Protein AF-A0A1Q7Z2S9-F1 (afdb_monomer)

Secondary structure (DSSP, 8-state):
--------------------HHHHHTEEEEEEEEETTEEEEEEEE---S-HHHHHHHHHHHHHHT-SPTT--HHHHHHHHHTTS---TTSEEEEEEEE-TT--EEEEEEEEBTBEEEEEEEETTEEEEEEEETTEEEEEEEESS-EEEPPP---GGGEEEEEEETTEEEEEESS-EEEEEEETTTTEEEEE-

Sequence (192 aa):
MILLPLLAAAAFDLAPVRVTGDQVRRCIVDETLPLGRGTVEKRSCGPSLDAETARKRCKEGVRHNTLPPGIWEENCLDEYTRGHFLFRGEIKELIIARRKDGSAVLVFKVPEGDHLTTFQHFADAVLIGIGGGKSFHYAVATTRGVLKAPYLGDPEEIRDVSVIGGRIRVTGRARAMYIDLVPGTDQLLIRK

Radius of gyration: 18.97 Å; Cα contacts (8 Å, |Δi|>4): 371; chains: 1; bounding box: 45×48×49 Å

Nearest PDB structures (foldseek):
  4av9-assembly1_A  TM=4.568E-01  e=5.101E-02  Kluyveromyces lactis
  8f5p-assembly1_F  TM=4.418E-01  e=5.986E-02  Leishmania tarentolae
  4v16-assembly1_A  TM=4.589E-01  e=9.671E-02  Kluyveromyces lactis
  4av8-assembly1_A  TM=4.730E-01  e=1.648E-01  Kluyveromyces lactis
  8bbg-assembly1_A  TM=4.367E-01  e=2.393E-01  Homo sapiens

Solvent-accessible surface area (backbone atoms only — not comparable to full-atom values): 11069 Å² total; per-residue (Å²): 136,85,82,73,79,78,77,68,74,75,72,88,69,90,56,71,48,92,73,54,71,68,64,56,69,58,30,48,80,77,45,76,39,60,15,60,72,20,36,32,34,39,22,46,36,53,66,81,71,55,74,68,61,42,48,51,50,35,55,51,19,61,79,67,70,67,52,59,92,97,53,48,76,91,49,33,58,59,45,30,74,73,47,77,49,73,58,79,67,41,57,36,33,40,42,41,28,27,34,71,89,64,52,75,57,38,33,44,76,40,30,34,82,45,44,82,75,40,81,44,70,53,92,46,20,30,42,39,27,38,38,41,92,64,44,41,44,40,35,36,42,35,68,88,37,72,44,68,55,70,84,73,54,54,52,89,40,53,77,48,77,49,77,56,97,58,25,39,38,43,31,33,83,88,55,59,36,37,35,36,58,46,85,90,71,86,46,76,48,78,46,116

Mean predicted aligned error: 9.65 Å

Structure (mmCIF, N/CA/C/O backbone):
data_AF-A0A1Q7Z2S9-F1
#
_entry.id   AF-A0A1Q7Z2S9-F1
#
loop_
_atom_site.group_PDB
_atom_site.id
_atom_site.type_symbol
_atom_site.label_atom_id
_atom_site.label_alt_id
_atom_site.label_comp_id
_atom_site.label_asym_id
_atom_site.label_entity_id
_atom_site.label_seq_id
_atom_site.pdbx_PDB_ins_code
_atom_site.Cartn_x
_atom_site.Cartn_y
_atom_site.Cartn_z
_atom_site.occupancy
_atom_site.B_iso_or_equiv
_atom_site.auth_seq_id
_atom_site.auth_comp_id
_atom_site.auth_asym_id
_atom_site.auth_atom_id
_atom_site.pdbx_PDB_model_num
ATOM 1 N N . MET A 1 1 ? 18.559 -36.880 -6.564 1.00 32.84 1 MET A N 1
ATOM 2 C CA . MET A 1 1 ? 17.366 -36.277 -5.930 1.00 32.84 1 MET A CA 1
ATOM 3 C C . MET A 1 1 ? 17.652 -34.807 -5.696 1.00 32.84 1 MET A C 1
ATOM 5 O O . MET A 1 1 ? 18.425 -34.486 -4.806 1.00 32.84 1 MET A O 1
ATOM 9 N N . ILE A 1 2 ? 17.124 -33.935 -6.552 1.00 35.56 2 ILE A N 1
ATOM 10 C CA . ILE A 1 2 ? 17.287 -32.485 -6.418 1.00 35.56 2 ILE A CA 1
ATOM 11 C C . ILE A 1 2 ? 16.130 -32.001 -5.544 1.00 35.56 2 ILE A C 1
ATOM 13 O O . ILE A 1 2 ? 14.979 -32.039 -5.972 1.00 35.56 2 ILE A O 1
ATOM 17 N N . LEU A 1 3 ? 16.433 -31.604 -4.307 1.00 31.53 3 LEU A N 1
ATOM 18 C CA . LEU A 1 3 ? 15.511 -30.823 -3.490 1.00 31.53 3 LEU A CA 1
ATOM 19 C C . LEU A 1 3 ? 15.397 -29.433 -4.128 1.00 31.53 3 LEU A C 1
ATOM 21 O O . LEU A 1 3 ? 16.274 -28.592 -3.950 1.00 31.53 3 LEU A O 1
ATOM 25 N N . LEU A 1 4 ? 14.327 -29.199 -4.889 1.00 29.27 4 LEU A N 1
ATOM 26 C CA . LEU A 1 4 ? 13.872 -27.838 -5.153 1.00 29.27 4 LEU A CA 1
ATOM 27 C C . LEU A 1 4 ? 13.395 -27.247 -3.820 1.00 29.27 4 LEU A C 1
ATOM 29 O O . LEU A 1 4 ? 12.504 -27.837 -3.200 1.00 29.27 4 LEU A O 1
ATOM 33 N N . PRO A 1 5 ? 13.920 -26.097 -3.366 1.00 36.03 5 PRO A N 1
ATOM 34 C CA . PRO A 1 5 ? 13.228 -25.353 -2.340 1.00 36.03 5 PRO A CA 1
ATOM 35 C C . PRO A 1 5 ? 11.953 -24.832 -3.002 1.00 36.03 5 PRO A C 1
ATOM 37 O O . PRO A 1 5 ? 11.991 -23.982 -3.891 1.00 36.03 5 PRO A O 1
ATOM 40 N N . LEU A 1 6 ? 10.813 -25.387 -2.595 1.00 32.69 6 LEU A N 1
ATOM 41 C CA . LEU A 1 6 ? 9.534 -24.708 -2.719 1.00 32.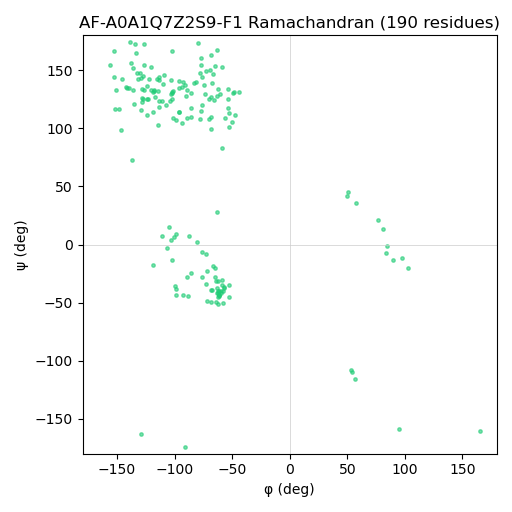69 6 LEU A CA 1
ATOM 42 C C . LEU A 1 6 ? 9.722 -23.343 -2.053 1.00 32.69 6 LEU A C 1
ATOM 44 O O . LEU A 1 6 ? 9.735 -23.234 -0.828 1.00 32.69 6 LEU A O 1
ATOM 48 N N . LEU A 1 7 ? 9.913 -22.309 -2.872 1.00 31.23 7 LEU A N 1
ATOM 49 C CA . LEU A 1 7 ? 9.617 -20.932 -2.514 1.00 31.23 7 LEU A CA 1
ATOM 50 C C . LEU A 1 7 ? 8.127 -20.907 -2.177 1.00 31.23 7 LEU A C 1
ATOM 52 O O . LEU A 1 7 ? 7.282 -20.620 -3.023 1.00 31.23 7 LEU A O 1
ATOM 56 N N . ALA A 1 8 ? 7.797 -21.286 -0.944 1.00 28.70 8 ALA A N 1
ATOM 57 C CA . ALA A 1 8 ? 6.542 -20.911 -0.342 1.00 28.70 8 ALA A CA 1
ATOM 58 C C . ALA A 1 8 ? 6.527 -19.387 -0.416 1.00 28.70 8 ALA A C 1
ATOM 60 O O . ALA A 1 8 ? 7.335 -18.723 0.236 1.00 28.70 8 ALA A O 1
ATOM 61 N N . ALA A 1 9 ? 5.676 -18.845 -1.289 1.00 30.50 9 ALA A N 1
ATOM 62 C CA . ALA A 1 9 ? 5.316 -17.443 -1.243 1.00 30.50 9 ALA A CA 1
ATOM 63 C C . ALA A 1 9 ? 4.970 -17.161 0.218 1.00 30.50 9 ALA A C 1
ATOM 65 O O . ALA A 1 9 ? 4.038 -17.768 0.749 1.00 30.50 9 ALA A O 1
ATOM 66 N N . ALA A 1 10 ? 5.802 -16.364 0.893 1.00 32.19 10 ALA A N 1
ATOM 67 C CA . ALA A 1 10 ? 5.560 -16.018 2.279 1.00 32.19 10 ALA A CA 1
ATOM 68 C C . ALA A 1 10 ? 4.137 -15.465 2.332 1.00 32.19 10 ALA A C 1
ATOM 70 O O . ALA A 1 10 ? 3.822 -14.498 1.635 1.00 32.19 10 ALA A O 1
ATOM 71 N N . ALA A 1 11 ? 3.265 -16.152 3.070 1.00 36.31 11 ALA A N 1
ATOM 72 C CA . ALA A 1 11 ? 1.918 -15.682 3.317 1.00 36.31 11 ALA A CA 1
ATOM 73 C C . ALA A 1 11 ? 2.015 -14.218 3.760 1.00 36.31 11 ALA A C 1
ATOM 75 O O . ALA A 1 11 ? 2.859 -13.896 4.598 1.00 36.31 11 ALA A O 1
ATOM 76 N N . PHE A 1 12 ? 1.212 -13.345 3.148 1.00 44.09 12 PHE A N 1
ATOM 77 C CA . PHE A 1 12 ? 1.201 -11.914 3.433 1.00 44.09 12 PHE A CA 1
ATOM 78 C C . PHE A 1 12 ? 1.103 -11.677 4.932 1.00 44.09 12 PHE A C 1
ATOM 80 O O . PHE A 1 12 ? 0.038 -11.835 5.533 1.00 44.09 12 PHE A O 1
ATOM 87 N N . ASP A 1 13 ? 2.215 -11.282 5.542 1.00 41.44 13 ASP A N 1
ATOM 88 C CA . ASP A 1 13 ? 2.210 -10.898 6.935 1.00 41.44 13 ASP A CA 1
ATOM 89 C C . ASP A 1 13 ? 2.023 -9.383 6.999 1.00 41.44 13 ASP A C 1
ATOM 91 O O . ASP A 1 13 ? 2.944 -8.606 6.758 1.00 41.44 13 ASP A O 1
ATOM 95 N N . LEU A 1 14 ? 0.812 -8.945 7.353 1.00 51.22 14 LEU A N 1
ATOM 96 C CA . LEU A 1 14 ? 0.478 -7.566 7.751 1.00 51.22 14 LEU A CA 1
ATOM 97 C C . LEU A 1 14 ? 1.222 -7.148 9.049 1.00 51.22 14 LEU A C 1
ATOM 99 O O . LEU A 1 14 ? 0.685 -6.437 9.896 1.00 51.22 14 LEU A O 1
ATOM 103 N N . ALA A 1 15 ? 2.397 -7.719 9.323 1.00 50.25 15 ALA A N 1
ATOM 104 C CA . ALA A 1 15 ? 3.207 -7.400 10.483 1.00 50.25 15 ALA A CA 1
ATOM 105 C C . ALA A 1 15 ? 3.726 -5.967 10.323 1.00 50.25 15 ALA A C 1
ATOM 107 O O . ALA A 1 15 ? 4.105 -5.587 9.215 1.00 50.25 15 ALA A O 1
ATOM 108 N N . PRO A 1 16 ? 3.745 -5.160 11.397 1.00 55.84 16 PRO A N 1
ATOM 109 C CA . PRO A 1 16 ? 4.342 -3.836 11.348 1.00 55.84 16 PRO A CA 1
ATOM 110 C C . PRO A 1 16 ? 5.774 -3.940 10.816 1.00 55.84 16 PRO A C 1
ATOM 112 O O . PRO A 1 16 ? 6.646 -4.531 11.456 1.00 55.84 16 PRO A O 1
ATOM 115 N N . VAL A 1 17 ? 6.019 -3.389 9.630 1.00 66.44 17 VAL A N 1
ATOM 116 C CA . VAL A 1 17 ? 7.344 -3.432 9.011 1.00 66.44 17 VAL A CA 1
ATOM 117 C C . VAL A 1 17 ? 8.080 -2.161 9.393 1.00 66.44 17 VAL A C 1
ATOM 119 O O . VAL A 1 17 ? 7.538 -1.059 9.300 1.00 66.44 17 VAL A O 1
ATOM 122 N N . ARG A 1 18 ? 9.351 -2.280 9.784 1.00 67.69 18 ARG A N 1
ATOM 123 C CA . ARG A 1 18 ? 10.192 -1.091 9.942 1.00 67.69 18 ARG A CA 1
ATOM 124 C C . ARG A 1 18 ? 10.351 -0.403 8.585 1.00 67.69 18 ARG A C 1
ATOM 126 O O . ARG A 1 18 ? 10.735 -1.021 7.590 1.00 67.69 18 ARG A O 1
ATOM 133 N N . VAL A 1 19 ? 10.067 0.891 8.556 1.00 72.81 19 VAL A N 1
ATOM 134 C CA . VAL A 1 19 ? 10.376 1.779 7.432 1.00 72.81 19 VAL A CA 1
ATOM 135 C C . VAL A 1 19 ? 11.377 2.817 7.891 1.00 72.81 19 VAL A C 1
ATOM 137 O O . VAL A 1 19 ? 11.315 3.291 9.026 1.00 72.81 19 VAL A O 1
ATOM 140 N N . THR A 1 20 ? 12.311 3.170 7.016 1.00 78.75 20 THR A N 1
ATOM 141 C CA . THR A 1 20 ? 13.223 4.281 7.282 1.00 78.75 20 THR A CA 1
ATOM 142 C C . THR A 1 20 ? 12.504 5.606 7.045 1.00 78.75 20 THR A C 1
ATOM 144 O O . THR A 1 20 ? 11.559 5.685 6.254 1.00 78.75 20 THR A O 1
ATOM 147 N N . GLY A 1 21 ? 12.960 6.669 7.714 1.00 79.38 21 GLY A N 1
ATOM 148 C CA . GLY A 1 21 ? 12.420 8.015 7.501 1.00 79.38 21 GLY A CA 1
ATOM 149 C C . GLY A 1 21 ? 12.534 8.465 6.042 1.00 79.38 21 GLY A C 1
ATOM 150 O O . GLY A 1 21 ? 11.597 9.058 5.519 1.00 79.38 21 GLY A O 1
ATOM 151 N N . ASP A 1 22 ? 13.625 8.107 5.358 1.00 81.06 22 ASP A N 1
ATOM 152 C CA . ASP A 1 22 ? 13.802 8.375 3.925 1.00 81.06 22 ASP A CA 1
ATOM 153 C C . ASP A 1 22 ? 12.765 7.668 3.061 1.00 81.06 22 ASP A C 1
ATOM 155 O O . ASP A 1 22 ? 12.235 8.253 2.120 1.00 81.06 22 ASP A O 1
ATOM 159 N N . GLN A 1 23 ? 12.424 6.422 3.395 1.00 80.69 23 GLN A N 1
ATOM 160 C CA . GLN A 1 23 ? 11.398 5.694 2.664 1.00 80.69 23 GLN A CA 1
ATOM 161 C C . GLN A 1 23 ? 10.034 6.382 2.794 1.00 80.69 23 GLN A C 1
ATOM 163 O O . GLN A 1 23 ? 9.334 6.515 1.802 1.00 80.69 23 GLN A O 1
ATOM 168 N N . VAL A 1 24 ? 9.682 6.867 3.989 1.00 84.62 24 VAL A N 1
ATOM 169 C CA . VAL A 1 24 ? 8.425 7.601 4.213 1.00 84.62 24 VAL A CA 1
ATOM 170 C C . VAL A 1 24 ? 8.423 8.952 3.495 1.00 84.62 24 VAL A C 1
ATOM 172 O O . VAL A 1 24 ? 7.400 9.335 2.934 1.00 84.62 24 VAL A O 1
ATOM 175 N N . ARG A 1 25 ? 9.557 9.666 3.489 1.00 84.88 25 ARG A N 1
ATOM 176 C CA . ARG A 1 25 ? 9.704 10.976 2.828 1.00 84.88 25 ARG A CA 1
ATOM 177 C C . ARG A 1 25 ? 9.565 10.915 1.308 1.00 84.88 25 ARG A C 1
ATOM 179 O O . ARG A 1 25 ? 9.152 11.902 0.715 1.00 84.88 25 ARG A O 1
ATOM 186 N N . ARG A 1 26 ? 9.896 9.779 0.690 1.00 85.62 26 ARG A N 1
ATOM 187 C CA . ARG A 1 26 ? 9.723 9.555 -0.755 1.00 85.62 26 ARG A CA 1
ATOM 188 C C . ARG A 1 26 ? 8.275 9.280 -1.168 1.00 85.62 26 ARG A C 1
ATOM 190 O O . ARG A 1 26 ? 8.009 9.182 -2.361 1.00 85.62 26 ARG A O 1
ATOM 197 N N . CYS A 1 27 ? 7.362 9.141 -0.208 1.00 92.38 27 CYS A N 1
ATOM 198 C CA . CYS A 1 27 ? 5.958 8.868 -0.477 1.00 92.38 27 CYS A CA 1
ATOM 199 C C . CYS A 1 27 ? 5.089 10.083 -0.139 1.00 92.38 27 CYS A C 1
ATOM 201 O O . CYS A 1 27 ? 5.264 10.728 0.901 1.00 92.38 27 CYS A O 1
ATOM 203 N N . ILE A 1 28 ? 4.125 10.358 -1.008 1.00 93.69 28 ILE A N 1
ATOM 204 C CA . ILE A 1 28 ? 3.180 11.471 -0.912 1.00 93.69 28 ILE A CA 1
ATOM 205 C C . ILE A 1 28 ? 1.933 10.976 -0.188 1.00 93.69 28 ILE A C 1
ATOM 207 O O . ILE A 1 28 ? 1.524 9.841 -0.390 1.00 93.69 28 ILE A O 1
ATOM 211 N N . VAL A 1 29 ? 1.354 11.795 0.690 1.00 95.75 29 VAL A N 1
ATOM 212 C CA . VAL A 1 29 ? 0.077 11.466 1.341 1.00 95.75 29 VAL A CA 1
ATOM 213 C C . VAL A 1 29 ? -1.051 11.677 0.340 1.00 95.75 29 VAL A C 1
ATOM 215 O O . VAL A 1 29 ? -1.251 12.799 -0.114 1.00 95.75 29 VAL A O 1
ATOM 218 N N . ASP A 1 30 ? -1.791 10.612 0.045 1.00 95.12 30 ASP A N 1
ATOM 219 C CA . ASP A 1 30 ? -2.959 10.668 -0.840 1.00 95.12 30 ASP A CA 1
ATOM 220 C C . ASP A 1 30 ? -4.237 10.893 -0.038 1.00 95.12 30 ASP A C 1
ATOM 222 O O . ASP A 1 30 ? -5.096 11.687 -0.409 1.00 95.12 30 ASP A O 1
ATOM 226 N N . GLU A 1 31 ? -4.365 10.179 1.082 1.00 95.94 31 GLU A N 1
ATOM 227 C CA . GLU A 1 31 ? -5.571 10.175 1.898 1.00 95.94 31 GLU A CA 1
ATOM 228 C C . GLU A 1 31 ? -5.210 10.035 3.374 1.00 95.94 31 GLU A C 1
ATOM 230 O O . GLU A 1 31 ? -4.278 9.320 3.749 1.00 95.94 31 GLU A O 1
ATOM 235 N N . THR A 1 32 ? -5.952 10.728 4.233 1.00 95.50 32 THR A N 1
ATOM 236 C CA . THR A 1 32 ? -5.817 10.621 5.686 1.00 95.50 32 THR A CA 1
ATOM 237 C C . THR A 1 32 ? -7.177 10.351 6.301 1.00 95.50 32 THR A C 1
ATOM 239 O O . THR A 1 32 ? -8.106 11.140 6.141 1.00 95.50 32 THR A O 1
ATOM 242 N N . LEU A 1 33 ? -7.274 9.251 7.039 1.00 92.94 33 LEU A N 1
ATOM 243 C CA . LEU A 1 33 ? -8.468 8.850 7.766 1.00 92.94 33 LEU A CA 1
ATOM 244 C C . LEU A 1 33 ? -8.262 9.011 9.278 1.00 92.94 33 LEU A C 1
ATOM 246 O O . LEU A 1 33 ? -7.153 8.790 9.780 1.00 92.94 33 LEU A O 1
ATOM 250 N N . PRO A 1 34 ? -9.308 9.379 10.035 1.00 89.69 34 PRO A N 1
ATOM 251 C CA . PRO A 1 34 ? -9.233 9.406 11.488 1.00 89.69 34 PRO A CA 1
ATOM 252 C C . PRO A 1 34 ? -9.138 7.986 12.067 1.00 89.69 34 PRO A C 1
ATOM 254 O O . PRO A 1 34 ? -9.642 7.022 11.497 1.00 89.69 34 PRO A O 1
ATOM 257 N N . LEU A 1 35 ? -8.477 7.863 13.218 1.00 84.44 35 LEU A N 1
ATOM 258 C CA . LEU A 1 35 ? -8.278 6.610 13.949 1.00 84.44 35 LEU A CA 1
ATOM 259 C C . LEU A 1 35 ? -8.495 6.855 15.441 1.00 84.44 35 LEU A C 1
ATOM 261 O O . LEU A 1 35 ? -7.531 6.951 16.202 1.00 84.44 35 LEU A O 1
ATOM 265 N N . GLY A 1 36 ? -9.740 7.058 15.870 1.00 81.75 36 GLY A N 1
ATOM 266 C CA . GLY A 1 36 ? -10.046 7.497 17.233 1.00 81.75 36 GLY A CA 1
ATOM 267 C C . GLY A 1 36 ? -9.286 8.780 17.592 1.00 81.75 36 GLY A C 1
ATOM 268 O O . GLY A 1 36 ? -9.552 9.847 17.051 1.00 81.75 36 GLY A O 1
ATOM 269 N N . ARG A 1 37 ? -8.288 8.687 18.483 1.00 83.19 37 ARG A N 1
ATOM 270 C CA . ARG A 1 37 ? -7.411 9.826 18.843 1.00 83.19 37 ARG A CA 1
ATOM 271 C C . ARG A 1 37 ? -6.189 9.999 17.928 1.00 83.19 37 ARG A C 1
ATOM 273 O O . ARG A 1 37 ? -5.307 10.779 18.262 1.00 83.19 37 ARG A O 1
ATOM 280 N N . GLY A 1 38 ? -6.089 9.250 16.841 1.00 89.25 38 GLY A N 1
ATOM 281 C CA . GLY A 1 38 ? -4.959 9.237 15.917 1.00 89.25 38 GLY A CA 1
ATOM 282 C C . GLY A 1 38 ? -5.382 9.399 14.458 1.00 89.25 38 GLY A C 1
ATOM 283 O O . GLY A 1 38 ? -6.510 9.800 14.170 1.00 89.25 38 GLY A O 1
ATOM 284 N N . THR A 1 39 ? -4.482 9.051 13.542 1.00 93.12 39 THR A N 1
ATOM 285 C CA . THR A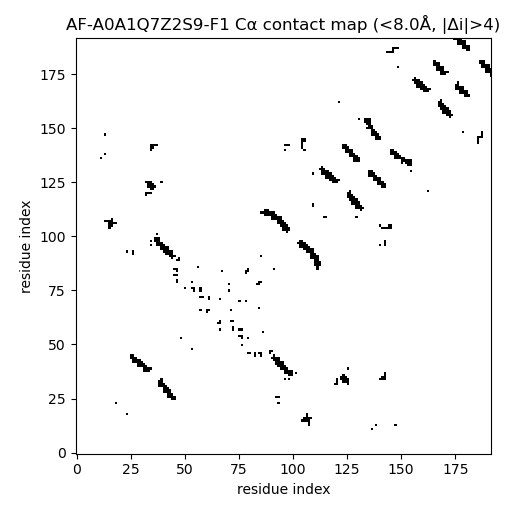 1 39 ? -4.710 9.101 12.091 1.00 93.12 39 THR A C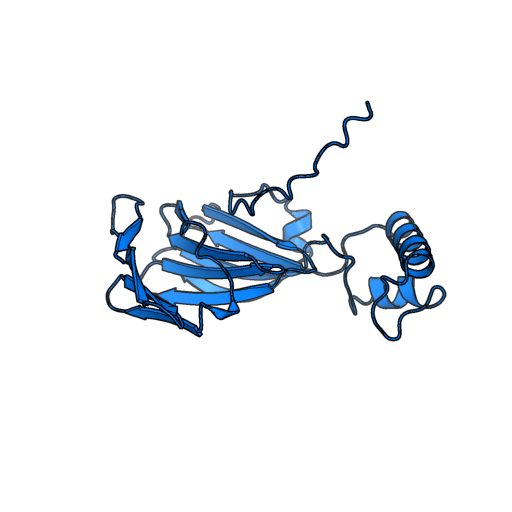A 1
ATOM 286 C C . THR A 1 39 ? -4.143 7.868 11.395 1.00 93.12 39 THR A C 1
ATOM 288 O O . THR A 1 39 ? -3.226 7.222 11.904 1.00 93.12 39 THR A O 1
ATOM 291 N N . VAL A 1 40 ? -4.675 7.538 10.219 1.00 92.56 40 VAL A N 1
ATOM 292 C CA . VAL A 1 40 ? -4.059 6.612 9.265 1.00 92.56 40 VAL A CA 1
ATOM 293 C C . VAL A 1 40 ? -3.885 7.323 7.938 1.00 92.56 40 VAL A C 1
ATOM 295 O O . VAL A 1 40 ? -4.846 7.830 7.372 1.00 92.56 40 VAL A O 1
ATOM 298 N N . GLU A 1 41 ? -2.661 7.339 7.437 1.00 94.88 41 GLU A N 1
ATOM 299 C CA . GLU A 1 41 ? -2.319 7.904 6.139 1.00 94.88 41 GLU A CA 1
ATOM 300 C C . GLU A 1 41 ? -2.142 6.780 5.123 1.00 94.88 41 GLU A C 1
ATOM 302 O O . GLU A 1 41 ? -1.379 5.839 5.365 1.00 94.88 41 GLU A O 1
ATOM 307 N N . LYS A 1 42 ? -2.801 6.912 3.975 1.00 95.06 42 LYS A N 1
ATOM 308 C CA . LYS A 1 42 ? -2.443 6.217 2.744 1.00 95.06 42 LYS A CA 1
ATOM 309 C C . LYS A 1 42 ? -1.468 7.099 1.973 1.00 95.06 42 LYS A C 1
ATOM 311 O O . LYS A 1 42 ? -1.745 8.276 1.737 1.00 95.06 42 LYS A O 1
ATOM 316 N N . ARG A 1 43 ? -0.329 6.530 1.589 1.00 94.88 43 ARG A N 1
ATOM 317 C CA . ARG A 1 43 ? 0.719 7.230 0.851 1.00 94.88 43 ARG A CA 1
ATOM 318 C C . ARG A 1 43 ? 1.107 6.482 -0.416 1.00 94.88 43 ARG A C 1
ATOM 320 O O . ARG A 1 43 ? 1.411 5.296 -0.318 1.00 94.88 43 ARG A O 1
ATOM 327 N N . SER A 1 44 ? 1.209 7.173 -1.543 1.00 94.06 44 SER A N 1
ATOM 328 C CA . SER A 1 44 ? 1.765 6.634 -2.787 1.00 94.06 44 SER A CA 1
ATOM 329 C C . SER A 1 44 ? 3.258 6.906 -2.867 1.00 94.06 44 SER A C 1
ATOM 331 O O . SER A 1 44 ? 3.734 7.989 -2.523 1.00 94.06 44 SER A O 1
ATOM 333 N N . CYS A 1 45 ? 4.014 5.909 -3.302 1.00 92.50 45 CYS A N 1
ATOM 334 C CA . CYS A 1 45 ? 5.464 5.948 -3.387 1.00 92.50 45 CYS A CA 1
ATOM 335 C C . CYS A 1 45 ? 5.911 5.897 -4.848 1.00 92.50 45 CYS A C 1
ATOM 337 O O . CYS A 1 45 ? 5.335 5.180 -5.662 1.00 92.50 45 CYS A O 1
ATOM 339 N N . GLY A 1 46 ? 6.954 6.662 -5.161 1.00 90.94 46 GLY A N 1
ATOM 340 C CA . GLY A 1 46 ? 7.595 6.632 -6.468 1.00 90.94 46 GLY A CA 1
ATOM 341 C C . GLY A 1 46 ? 8.756 5.630 -6.564 1.00 90.94 46 GLY A C 1
ATOM 342 O O . GLY A 1 46 ? 9.041 4.899 -5.608 1.00 90.94 46 GLY A O 1
ATOM 343 N N . PRO A 1 47 ? 9.460 5.648 -7.708 1.00 92.00 47 PRO A N 1
ATOM 344 C CA . PRO A 1 47 ? 10.673 4.877 -7.978 1.00 92.00 47 PRO A CA 1
ATOM 345 C C . PRO A 1 47 ? 11.664 4.908 -6.815 1.00 92.00 47 PRO A C 1
ATOM 347 O O . PRO A 1 47 ? 11.983 5.971 -6.272 1.00 92.00 47 PRO A O 1
ATOM 350 N N . SER A 1 48 ? 12.158 3.736 -6.417 1.00 90.44 48 SER A N 1
ATOM 351 C CA . SER A 1 48 ? 12.984 3.598 -5.216 1.00 90.44 48 SER A CA 1
ATOM 352 C C . SER A 1 48 ? 14.399 3.082 -5.465 1.00 90.44 48 SER A C 1
ATOM 354 O O . SER A 1 48 ? 15.250 3.254 -4.583 1.00 90.44 48 SER A O 1
ATOM 356 N N . LEU A 1 49 ? 14.640 2.471 -6.628 1.00 91.75 49 LEU A N 1
ATOM 357 C CA . LEU A 1 49 ? 15.918 1.897 -7.034 1.00 91.75 49 LEU A CA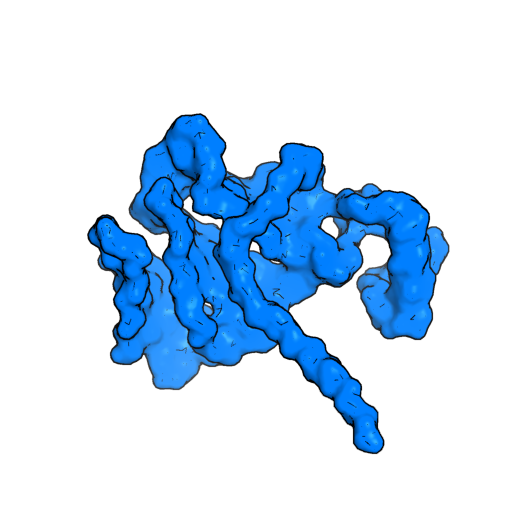 1
ATOM 358 C C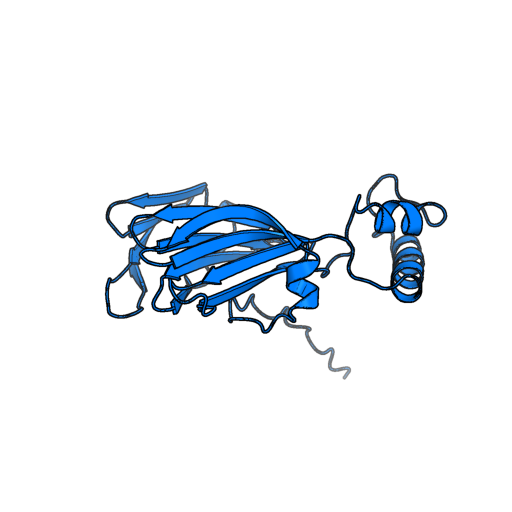 . LEU A 1 49 ? 16.883 2.987 -7.501 1.00 91.75 49 LEU A C 1
ATOM 360 O O . LEU A 1 49 ? 16.487 3.988 -8.097 1.00 91.75 49 LEU A O 1
ATOM 364 N N . ASP A 1 50 ? 18.171 2.762 -7.267 1.00 92.94 50 ASP A N 1
ATOM 365 C CA . ASP A 1 50 ? 19.218 3.554 -7.899 1.00 92.94 50 ASP A CA 1
ATOM 366 C C . ASP A 1 50 ? 19.292 3.273 -9.414 1.00 92.94 50 ASP A C 1
ATOM 368 O O . ASP A 1 50 ? 18.779 2.269 -9.920 1.00 92.94 50 ASP A O 1
ATOM 372 N N . ALA A 1 51 ? 19.956 4.169 -10.148 1.00 92.06 51 ALA A N 1
ATOM 373 C CA . ALA A 1 51 ? 20.025 4.100 -11.604 1.00 92.06 51 ALA A CA 1
ATOM 374 C C . ALA A 1 51 ? 20.728 2.835 -12.131 1.00 92.06 51 ALA A C 1
ATOM 376 O O . ALA A 1 51 ? 20.384 2.360 -13.214 1.00 92.06 51 ALA A O 1
ATOM 377 N N . GLU A 1 52 ? 21.705 2.281 -11.408 1.00 95.81 52 GLU A N 1
ATOM 378 C CA . GLU A 1 52 ? 22.415 1.070 -11.828 1.00 95.81 52 GLU A CA 1
ATOM 379 C C . GLU A 1 52 ? 21.506 -0.156 -11.691 1.00 95.81 52 GLU A C 1
ATOM 381 O O . GLU A 1 52 ? 21.313 -0.913 -12.651 1.00 95.81 52 GLU A O 1
ATOM 386 N N . THR A 1 53 ? 20.864 -0.299 -10.532 1.00 95.94 53 THR A N 1
ATOM 387 C CA . THR A 1 53 ? 19.902 -1.366 -10.254 1.00 95.94 53 THR A CA 1
ATOM 388 C C . THR A 1 53 ? 18.702 -1.288 -11.198 1.00 95.94 53 THR A C 1
ATOM 390 O O . THR A 1 53 ? 18.305 -2.307 -11.770 1.00 95.94 53 THR A O 1
ATOM 393 N N . ALA A 1 54 ? 18.156 -0.092 -11.440 1.00 94.88 54 ALA A N 1
ATOM 394 C CA . ALA A 1 54 ? 17.055 0.115 -12.380 1.00 94.88 54 ALA A CA 1
ATOM 395 C C . ALA A 1 54 ? 17.442 -0.281 -13.817 1.00 94.88 54 ALA A C 1
ATOM 397 O O . ALA A 1 54 ? 16.701 -1.012 -14.471 1.00 94.88 54 ALA A O 1
ATOM 398 N N . ARG A 1 55 ? 18.640 0.095 -14.296 1.00 95.81 55 ARG A N 1
ATOM 399 C CA . ARG A 1 55 ? 19.148 -0.334 -15.618 1.00 95.81 55 ARG A CA 1
ATOM 400 C C . ARG A 1 55 ? 19.256 -1.851 -15.729 1.00 95.81 55 ARG A C 1
ATOM 402 O O . ARG A 1 55 ? 18.906 -2.416 -16.765 1.00 95.81 55 ARG A O 1
ATOM 409 N N . LYS A 1 56 ? 19.737 -2.523 -14.680 1.00 95.94 56 LYS A N 1
ATOM 410 C CA . LYS A 1 56 ? 19.812 -3.989 -14.652 1.00 95.94 56 LYS A CA 1
ATOM 411 C C . LYS A 1 56 ? 18.418 -4.612 -14.751 1.00 95.94 56 LYS A C 1
ATOM 413 O O . LYS A 1 56 ? 18.219 -5.512 -15.565 1.00 95.94 56 LYS A O 1
ATOM 418 N N . ARG A 1 57 ? 17.451 -4.088 -13.994 1.00 95.38 57 ARG A N 1
ATOM 419 C CA . ARG A 1 57 ? 16.048 -4.528 -14.031 1.00 95.38 57 ARG A CA 1
ATOM 420 C C . ARG A 1 57 ? 15.395 -4.284 -15.390 1.00 95.38 57 ARG A C 1
ATOM 422 O O . ARG A 1 57 ? 14.677 -5.160 -15.855 1.00 95.38 57 ARG A O 1
ATOM 429 N N . CYS A 1 58 ? 15.698 -3.173 -16.062 1.00 96.44 58 CYS A N 1
ATOM 430 C CA . CYS A 1 58 ? 15.261 -2.928 -17.439 1.00 96.44 58 CYS A CA 1
ATOM 431 C C . CYS A 1 58 ? 15.752 -4.029 -18.391 1.00 96.44 58 CYS A C 1
ATOM 433 O O . CYS A 1 58 ? 14.948 -4.639 -19.091 1.00 96.44 58 CYS A O 1
ATOM 435 N N . LYS A 1 59 ? 17.052 -4.356 -18.359 1.00 95.75 59 LYS A N 1
ATOM 436 C CA . LYS A 1 59 ? 17.641 -5.418 -19.197 1.00 95.75 59 LYS A CA 1
ATOM 437 C C . LYS A 1 59 ? 17.045 -6.795 -18.914 1.00 95.75 59 LYS A C 1
ATOM 439 O O . LYS A 1 59 ? 16.763 -7.554 -19.838 1.00 95.75 59 LYS A O 1
ATOM 444 N N . GLU A 1 60 ? 16.864 -7.133 -17.640 1.00 95.00 60 GLU A N 1
ATOM 445 C CA . GLU A 1 60 ? 16.192 -8.372 -17.233 1.00 95.00 60 GLU A CA 1
ATOM 446 C C . GLU A 1 60 ? 14.736 -8.398 -17.711 1.00 95.00 60 GLU A C 1
ATOM 448 O O . GLU A 1 60 ? 14.277 -9.415 -18.228 1.00 95.00 60 GLU A O 1
ATOM 453 N N . GLY A 1 61 ? 14.036 -7.268 -17.605 1.00 92.31 61 GLY A N 1
ATOM 454 C CA . GLY A 1 61 ? 12.653 -7.129 -18.035 1.00 92.31 61 GLY A CA 1
ATOM 455 C C . GLY A 1 61 ? 12.463 -7.372 -19.528 1.00 92.31 61 GLY A C 1
ATOM 456 O O . GLY A 1 61 ? 11.519 -8.059 -19.906 1.00 92.31 61 GLY A O 1
ATOM 457 N N . VAL A 1 62 ? 13.381 -6.888 -20.368 1.00 93.00 62 VAL A N 1
ATOM 458 C CA . VAL A 1 62 ? 13.384 -7.173 -21.815 1.00 93.00 62 VAL A CA 1
ATOM 459 C C . VAL A 1 62 ? 13.597 -8.664 -22.066 1.00 93.00 62 VAL A C 1
ATOM 461 O O . VAL A 1 62 ? 12.816 -9.292 -22.776 1.00 93.00 62 VAL A O 1
ATOM 464 N N . ARG A 1 63 ? 14.620 -9.260 -21.436 1.00 93.19 63 ARG A N 1
ATOM 465 C CA . ARG A 1 63 ? 14.966 -10.684 -21.610 1.00 93.19 63 ARG A CA 1
ATOM 466 C C . ARG A 1 63 ? 13.828 -11.629 -21.241 1.00 93.19 63 ARG A C 1
ATOM 468 O O . ARG A 1 63 ? 13.694 -12.684 -21.853 1.00 93.19 63 ARG A O 1
ATOM 475 N N . HIS A 1 64 ? 13.044 -11.269 -20.231 1.00 93.69 64 HIS A N 1
ATOM 476 C CA . HIS A 1 64 ? 11.947 -12.090 -19.724 1.00 93.69 64 HIS A CA 1
ATOM 477 C C . HIS A 1 64 ? 10.563 -11.611 -20.175 1.00 93.69 64 HIS A C 1
ATOM 479 O O . HIS A 1 64 ? 9.567 -12.202 -19.764 1.00 93.69 64 HIS A O 1
ATOM 485 N N . ASN A 1 65 ? 10.493 -10.575 -21.017 1.00 89.69 65 ASN A N 1
ATOM 486 C CA . ASN A 1 65 ? 9.251 -9.944 -21.459 1.00 89.69 65 ASN A CA 1
ATOM 487 C C . ASN A 1 65 ? 8.319 -9.563 -20.288 1.00 89.69 65 ASN A C 1
ATOM 489 O O . ASN A 1 65 ? 7.123 -9.848 -20.298 1.00 89.69 65 ASN A O 1
ATOM 493 N N . THR A 1 66 ? 8.889 -8.961 -19.242 1.00 90.31 66 THR A N 1
ATOM 494 C CA . THR A 1 66 ? 8.165 -8.529 -18.033 1.00 90.31 66 THR A CA 1
ATOM 495 C C . THR A 1 66 ? 8.068 -7.011 -17.903 1.00 90.31 66 THR A C 1
ATOM 497 O O . THR A 1 66 ? 7.674 -6.523 -16.844 1.00 90.31 66 THR A O 1
ATOM 500 N N . LEU A 1 67 ? 8.486 -6.257 -18.924 1.00 92.25 67 LEU A N 1
ATOM 501 C CA . LEU A 1 67 ? 8.292 -4.810 -18.944 1.00 92.25 67 LEU A CA 1
ATOM 502 C C . LEU A 1 67 ? 6.814 -4.465 -19.187 1.00 92.25 67 LEU A C 1
ATOM 504 O O . LEU A 1 67 ? 6.115 -5.221 -19.867 1.00 92.25 67 LEU A O 1
ATOM 508 N N . PRO A 1 68 ? 6.326 -3.333 -18.648 1.00 91.69 68 PRO A N 1
ATOM 509 C CA . PRO A 1 68 ? 4.983 -2.860 -18.949 1.00 91.69 68 PRO A CA 1
ATOM 510 C C . PRO A 1 68 ? 4.786 -2.608 -20.455 1.00 91.69 68 PRO A C 1
ATOM 512 O O . PRO A 1 68 ? 5.746 -2.276 -21.157 1.00 91.69 68 PRO A O 1
ATOM 515 N N . PRO A 1 69 ? 3.548 -2.711 -20.970 1.00 91.94 69 PRO A N 1
ATOM 516 C CA . PRO A 1 69 ? 3.252 -2.385 -22.362 1.00 91.94 69 PRO A CA 1
ATOM 517 C C . PRO A 1 69 ? 3.726 -0.974 -22.740 1.00 91.94 69 PRO A C 1
ATOM 519 O O . PRO A 1 69 ? 3.474 -0.018 -22.011 1.00 91.94 69 PRO A O 1
ATOM 522 N N . GLY A 1 70 ? 4.395 -0.841 -23.889 1.00 91.81 70 GLY A N 1
ATOM 523 C CA . GLY A 1 70 ? 4.939 0.438 -24.371 1.00 91.81 70 GLY A CA 1
ATOM 524 C C . GLY A 1 70 ? 6.316 0.813 -23.806 1.00 91.81 70 GLY A C 1
ATOM 525 O O . GLY A 1 70 ? 6.872 1.838 -24.207 1.00 91.81 70 GLY A O 1
ATOM 526 N N . ILE A 1 71 ? 6.884 -0.018 -22.927 1.00 95.31 71 ILE A N 1
ATOM 527 C CA . ILE A 1 71 ? 8.228 0.154 -22.371 1.00 95.31 71 ILE A CA 1
ATOM 528 C C . ILE A 1 71 ? 9.205 -0.812 -23.056 1.00 95.31 71 ILE A C 1
ATOM 530 O O . ILE A 1 71 ? 8.967 -2.017 -23.127 1.00 95.31 71 ILE A O 1
ATOM 534 N N . TRP A 1 72 ? 10.325 -0.272 -23.524 1.00 93.12 72 TRP A N 1
ATOM 535 C CA . TRP A 1 72 ? 11.405 -0.949 -24.249 1.00 93.12 72 TRP A CA 1
ATOM 536 C C . TRP A 1 72 ? 12.745 -0.671 -23.555 1.00 93.12 72 TRP A C 1
ATOM 538 O O . TRP A 1 72 ? 12.810 0.137 -22.627 1.00 93.12 72 TRP A O 1
ATOM 548 N N . GLU A 1 73 ? 13.836 -1.323 -23.965 1.00 92.25 73 GLU A N 1
ATOM 549 C CA . GLU A 1 73 ? 15.130 -1.159 -23.278 1.00 92.25 73 GLU A CA 1
ATOM 550 C C . GLU A 1 73 ? 15.590 0.307 -23.250 1.00 92.25 73 GLU A C 1
ATOM 552 O O . GLU A 1 73 ? 16.091 0.792 -22.232 1.00 92.25 73 GLU A O 1
ATOM 557 N N . GLU A 1 74 ? 15.381 1.018 -24.357 1.00 94.38 74 GLU A N 1
ATOM 558 C CA . GLU A 1 74 ? 15.910 2.353 -24.616 1.00 94.38 74 GLU A CA 1
ATOM 559 C C . GLU A 1 74 ? 15.213 3.438 -23.790 1.00 94.38 74 GLU A C 1
ATOM 561 O O . GLU A 1 74 ? 15.863 4.399 -23.380 1.00 94.38 74 GLU A O 1
ATOM 566 N N . ASN A 1 75 ? 13.909 3.288 -23.522 1.00 96.12 75 ASN A N 1
ATOM 567 C CA . ASN A 1 75 ? 13.121 4.258 -22.753 1.00 96.12 75 ASN A CA 1
ATOM 568 C C . ASN A 1 75 ? 12.857 3.822 -21.301 1.00 96.12 75 ASN A C 1
ATOM 570 O O . ASN A 1 75 ? 12.487 4.659 -20.482 1.00 96.12 75 ASN A O 1
ATOM 574 N N . CYS A 1 76 ? 13.099 2.555 -20.947 1.00 96.75 76 CYS A N 1
ATOM 575 C CA . CYS A 1 76 ? 12.741 1.997 -19.641 1.00 96.75 76 CYS A CA 1
ATOM 576 C C . CYS A 1 76 ? 13.266 2.803 -18.451 1.00 96.75 76 CYS A C 1
ATOM 578 O O . CYS A 1 76 ? 12.513 3.072 -17.519 1.00 96.75 76 CYS A O 1
ATOM 580 N N . LEU A 1 77 ? 14.535 3.222 -18.471 1.00 96.62 77 LEU A N 1
ATOM 581 C CA . LEU A 1 77 ? 15.098 3.968 -17.344 1.00 96.62 77 LEU A CA 1
ATOM 582 C C . LEU A 1 77 ? 14.478 5.362 -17.196 1.00 96.62 77 LEU A C 1
ATOM 584 O O . LEU A 1 77 ? 14.273 5.814 -16.071 1.00 96.62 77 LEU A O 1
ATOM 588 N N . ASP A 1 78 ? 14.210 6.045 -18.308 1.00 96.56 78 ASP A N 1
ATOM 589 C CA . ASP A 1 78 ? 13.623 7.387 -18.291 1.00 96.56 78 ASP A CA 1
ATOM 590 C C . ASP A 1 78 ? 12.176 7.324 -17.788 1.00 96.56 78 ASP A C 1
ATOM 592 O O . ASP A 1 78 ? 11.824 7.993 -16.820 1.00 96.56 78 ASP A O 1
ATOM 596 N N . GLU A 1 79 ? 11.377 6.415 -18.348 1.00 96.25 79 GLU A N 1
ATOM 597 C CA . GLU A 1 79 ? 9.993 6.160 -17.933 1.00 96.25 79 GLU A CA 1
ATOM 598 C C . GLU A 1 79 ? 9.901 5.726 -16.460 1.00 96.25 79 GLU A C 1
ATOM 600 O O . GLU A 1 79 ? 9.036 6.199 -15.717 1.00 96.25 79 GLU A O 1
ATOM 605 N N . TYR A 1 80 ? 10.839 4.887 -16.005 1.00 95.75 80 TYR A N 1
ATOM 606 C CA . TYR A 1 80 ? 10.965 4.523 -14.597 1.00 95.75 80 TYR A CA 1
ATOM 607 C C . TYR A 1 80 ? 11.273 5.749 -13.741 1.00 95.75 80 TYR A C 1
ATOM 609 O O . TYR A 1 80 ? 10.568 6.006 -12.779 1.00 95.75 80 TYR A O 1
ATOM 617 N N . THR A 1 81 ? 12.279 6.550 -14.098 1.00 93.50 81 THR A N 1
ATOM 618 C CA . THR A 1 81 ? 12.705 7.718 -13.302 1.00 93.50 81 THR A CA 1
ATOM 619 C C . THR A 1 81 ? 11.614 8.788 -13.212 1.00 93.50 81 THR A C 1
ATOM 621 O O . THR A 1 81 ? 11.493 9.465 -12.192 1.00 93.50 81 THR A O 1
ATOM 624 N N . ARG A 1 82 ? 10.777 8.908 -14.249 1.00 93.19 82 ARG A N 1
ATOM 625 C CA . ARG A 1 82 ? 9.588 9.775 -14.270 1.00 93.19 82 ARG A CA 1
ATOM 626 C C . ARG A 1 82 ? 8.434 9.254 -13.409 1.00 93.19 82 ARG A C 1
ATOM 628 O O . ARG A 1 82 ? 7.455 9.968 -13.219 1.00 93.19 82 ARG A O 1
ATOM 635 N N . GLY A 1 83 ? 8.541 8.037 -12.876 1.00 91.44 83 GLY A N 1
ATOM 636 C CA . GLY A 1 83 ? 7.525 7.423 -12.027 1.00 91.44 83 GLY A CA 1
ATOM 637 C C . GLY A 1 83 ? 6.314 6.896 -12.788 1.00 91.44 83 GLY A C 1
ATOM 638 O O . GLY A 1 83 ? 5.261 6.718 -12.184 1.00 91.44 83 GLY A O 1
ATOM 639 N N . HIS A 1 84 ? 6.438 6.639 -14.094 1.00 93.19 84 HIS A N 1
ATOM 640 C CA . HIS A 1 84 ? 5.331 6.099 -14.888 1.00 93.19 84 HIS A CA 1
ATOM 641 C C . HIS A 1 84 ? 5.034 4.629 -14.566 1.00 93.19 84 HIS A C 1
ATOM 643 O O . HIS A 1 84 ? 3.923 4.158 -14.801 1.00 93.19 84 HIS A O 1
ATOM 649 N N . PHE A 1 85 ? 6.007 3.900 -14.016 1.00 93.44 85 PHE A N 1
ATOM 650 C CA . PHE A 1 85 ? 5.814 2.545 -13.512 1.00 93.44 85 PHE A CA 1
ATOM 651 C C . PHE A 1 85 ? 6.809 2.220 -12.392 1.00 93.44 85 PHE A C 1
ATOM 653 O O . PHE A 1 85 ? 7.807 2.917 -12.201 1.00 93.44 85 PHE A O 1
ATOM 660 N N . LEU A 1 86 ? 6.546 1.123 -11.682 1.00 93.31 86 LEU A N 1
ATOM 661 C CA . LEU A 1 86 ? 7.440 0.529 -10.690 1.00 93.31 86 LEU A CA 1
ATOM 662 C C . LEU A 1 86 ? 7.775 -0.908 -11.098 1.00 93.31 86 LEU A C 1
ATOM 664 O O . LEU A 1 86 ? 6.983 -1.578 -11.764 1.00 93.31 86 LEU A O 1
ATOM 668 N N . PHE A 1 87 ? 8.933 -1.421 -10.685 1.00 92.62 87 PHE A N 1
ATOM 669 C CA . PHE A 1 87 ? 9.206 -2.845 -10.834 1.00 92.62 87 PHE A CA 1
ATOM 670 C C . PHE A 1 87 ? 8.449 -3.646 -9.775 1.00 92.62 87 PHE A C 1
ATOM 672 O O . PHE A 1 87 ? 8.348 -3.247 -8.615 1.00 92.62 87 PHE A O 1
ATOM 679 N N . ARG A 1 88 ? 7.978 -4.841 -10.154 1.00 88.31 88 ARG A N 1
ATOM 680 C CA . ARG A 1 88 ? 7.306 -5.764 -9.231 1.00 88.31 88 ARG A CA 1
ATOM 681 C C . ARG A 1 88 ? 8.120 -5.957 -7.945 1.00 88.31 88 ARG A C 1
ATOM 683 O O . ARG A 1 88 ? 9.314 -6.277 -7.998 1.00 88.31 88 ARG A O 1
ATOM 690 N N . GLY A 1 89 ? 7.449 -5.811 -6.803 1.00 86.12 89 GLY A N 1
ATOM 691 C CA . GLY A 1 89 ? 8.051 -5.905 -5.471 1.00 86.12 89 GLY A CA 1
ATOM 692 C C . GLY A 1 89 ? 8.577 -4.584 -4.899 1.00 86.12 89 GLY A C 1
ATOM 693 O O . GLY A 1 89 ? 8.837 -4.525 -3.697 1.00 86.12 89 GLY A O 1
ATOM 694 N N . GLU A 1 90 ? 8.715 -3.523 -5.701 1.00 90.88 90 GLU A N 1
ATOM 695 C CA . GLU A 1 90 ? 8.937 -2.179 -5.158 1.00 90.88 90 GLU A CA 1
ATOM 696 C C . GLU A 1 90 ? 7.724 -1.710 -4.365 1.00 90.88 90 GLU A C 1
ATOM 698 O O . GLU A 1 90 ? 6.611 -2.153 -4.604 1.00 90.88 90 GLU A O 1
ATOM 703 N N . ILE A 1 91 ? 7.924 -0.818 -3.400 1.00 90.50 91 ILE A N 1
ATOM 704 C CA . ILE A 1 91 ? 6.823 -0.325 -2.571 1.00 90.50 91 ILE A CA 1
ATOM 705 C C . ILE A 1 91 ? 6.030 0.697 -3.377 1.00 90.50 91 ILE A C 1
ATOM 707 O O . ILE A 1 91 ? 6.553 1.766 -3.672 1.00 90.50 91 ILE A O 1
ATOM 711 N N . LYS A 1 92 ? 4.775 0.369 -3.680 1.00 91.69 92 LYS A N 1
ATOM 712 C CA . LYS A 1 92 ? 3.833 1.239 -4.385 1.00 91.69 92 LYS A CA 1
ATOM 713 C C . LYS A 1 92 ? 3.061 2.127 -3.420 1.00 91.69 92 LYS A C 1
ATOM 715 O O . LYS A 1 92 ? 2.929 3.322 -3.653 1.00 91.69 92 LYS A O 1
ATOM 720 N N . GLU A 1 93 ? 2.582 1.558 -2.314 1.00 92.56 93 GLU A N 1
ATOM 721 C CA . GLU A 1 93 ? 1.833 2.303 -1.300 1.00 92.56 93 GLU A CA 1
ATOM 722 C C . GLU A 1 93 ? 2.356 2.000 0.115 1.00 92.56 93 GLU A C 1
ATOM 724 O O . GLU A 1 93 ? 2.811 0.894 0.427 1.00 92.56 93 GLU A O 1
ATOM 729 N N . LEU A 1 94 ? 2.277 2.994 0.997 1.00 91.75 94 LEU A N 1
ATOM 730 C CA . LEU A 1 94 ? 2.519 2.874 2.431 1.00 91.75 94 LEU A CA 1
ATOM 731 C C . LEU A 1 94 ? 1.260 3.255 3.200 1.00 91.75 94 LEU A C 1
ATOM 733 O O . LEU A 1 94 ? 0.710 4.333 2.994 1.00 91.75 94 LEU A O 1
ATOM 737 N N . ILE A 1 95 ? 0.861 2.409 4.147 1.00 91.50 95 ILE A N 1
ATOM 738 C CA . ILE A 1 95 ? -0.191 2.730 5.114 1.00 91.50 95 ILE A CA 1
ATOM 739 C C . ILE A 1 95 ? 0.459 2.961 6.473 1.00 91.50 95 ILE A C 1
ATOM 741 O O . ILE A 1 95 ? 1.125 2.069 7.007 1.00 91.50 95 ILE A O 1
ATOM 745 N N . ILE A 1 96 ? 0.291 4.158 7.030 1.00 91.12 96 ILE A N 1
ATOM 746 C CA . ILE A 1 96 ? 0.923 4.562 8.288 1.00 91.12 96 ILE A CA 1
ATOM 747 C C . ILE A 1 96 ? -0.150 5.002 9.276 1.00 91.12 96 ILE A C 1
ATOM 749 O O . ILE A 1 96 ? -0.755 6.054 9.106 1.00 91.12 96 ILE A O 1
ATOM 753 N N . ALA A 1 97 ? -0.345 4.227 10.341 1.00 88.38 97 ALA A N 1
ATOM 754 C CA . ALA A 1 97 ? -1.217 4.593 11.450 1.00 88.38 97 ALA A CA 1
ATOM 755 C C . ALA A 1 97 ? -0.411 5.218 12.590 1.00 88.38 97 ALA A C 1
ATOM 757 O O . ALA A 1 97 ? 0.620 4.672 12.997 1.00 88.38 97 ALA A O 1
ATOM 758 N N . ARG A 1 98 ? -0.899 6.325 13.148 1.00 88.31 98 ARG A N 1
ATOM 759 C CA . ARG A 1 98 ? -0.281 7.046 14.266 1.00 88.31 98 ARG A CA 1
ATOM 760 C C . ARG A 1 98 ? -1.285 7.330 15.370 1.00 88.31 98 ARG A C 1
ATOM 762 O O . ARG A 1 98 ? -2.458 7.569 15.100 1.00 88.31 98 ARG A O 1
ATOM 769 N N . ARG A 1 99 ? -0.822 7.342 16.620 1.00 85.06 99 ARG A N 1
ATOM 770 C CA . ARG A 1 99 ? -1.588 7.874 17.761 1.00 85.06 99 ARG A CA 1
ATOM 771 C C . ARG A 1 99 ? -1.509 9.404 17.794 1.00 85.06 99 ARG A C 1
ATOM 773 O O . ARG A 1 99 ? -0.730 10.010 17.062 1.00 85.06 99 ARG A O 1
ATOM 780 N N . LYS A 1 100 ? -2.270 10.023 18.705 1.00 85.62 100 LYS A N 1
ATOM 781 C CA . LYS A 1 100 ? -2.268 11.481 18.940 1.00 85.62 100 LYS A CA 1
ATOM 782 C C . LYS A 1 100 ? -0.877 12.062 19.199 1.00 85.62 100 LYS A C 1
ATOM 784 O O . LYS A 1 100 ? -0.606 13.195 18.829 1.00 85.62 100 LYS A O 1
ATOM 789 N N . ASP A 1 101 ? -0.025 11.293 19.871 1.00 84.75 101 ASP A N 1
ATOM 790 C CA . ASP A 1 101 ? 1.350 11.664 20.219 1.00 84.75 101 ASP A CA 1
ATOM 791 C C . ASP A 1 101 ? 2.345 11.480 19.053 1.00 84.75 101 ASP A C 1
ATOM 793 O O . ASP A 1 101 ? 3.542 11.692 19.222 1.00 84.75 101 ASP A O 1
ATOM 797 N N . GLY A 1 102 ? 1.868 11.067 17.872 1.00 81.31 102 GLY A N 1
ATOM 798 C CA . GLY A 1 102 ? 2.676 10.822 16.677 1.00 81.31 102 GLY A CA 1
ATOM 799 C C . GLY A 1 102 ? 3.334 9.439 16.617 1.00 81.31 102 GLY A C 1
ATOM 800 O O . GLY A 1 102 ? 3.878 9.069 15.566 1.00 81.31 102 GLY A O 1
ATOM 801 N N . SER A 1 103 ? 3.258 8.642 17.690 1.00 79.38 103 SER A N 1
ATOM 802 C CA . SER A 1 103 ? 3.824 7.290 17.724 1.00 79.38 103 SER A CA 1
ATOM 803 C C . SER A 1 103 ? 3.160 6.391 16.680 1.00 79.38 103 SER A C 1
ATOM 805 O O . SER A 1 103 ? 1.938 6.391 16.516 1.00 79.38 103 SER A O 1
ATOM 807 N N . ALA A 1 104 ? 3.977 5.643 15.933 1.00 79.75 104 ALA A N 1
ATOM 808 C CA . ALA A 1 104 ? 3.482 4.730 14.909 1.00 79.75 104 ALA A CA 1
ATOM 809 C C . ALA A 1 104 ? 2.851 3.490 15.558 1.00 79.75 104 ALA A C 1
ATOM 811 O O . ALA A 1 104 ? 3.478 2.835 16.389 1.00 79.75 104 ALA A O 1
ATOM 812 N N . VAL A 1 105 ? 1.629 3.159 15.143 1.00 74.12 105 VAL A N 1
ATOM 813 C CA . VAL A 1 105 ? 0.909 1.939 15.543 1.00 74.12 105 VAL A CA 1
ATOM 814 C C . VAL A 1 105 ? 1.033 0.859 14.474 1.00 74.12 105 VAL A C 1
ATOM 816 O O . VAL A 1 105 ? 1.197 -0.317 14.785 1.00 74.12 105 VAL A O 1
ATOM 819 N N . LEU A 1 106 ? 0.984 1.266 13.206 1.00 78.31 106 LEU A N 1
ATOM 820 C CA . LEU A 1 106 ? 1.114 0.395 12.047 1.00 78.31 106 LEU A CA 1
ATOM 821 C C . LEU A 1 106 ? 1.958 1.105 11.006 1.00 78.31 106 LEU A C 1
ATOM 823 O O . LEU A 1 106 ? 1.714 2.270 10.695 1.00 78.31 106 LEU A O 1
ATOM 827 N N . VAL A 1 107 ? 2.900 0.371 10.428 1.00 82.44 107 VAL A N 1
ATOM 828 C CA . VAL A 1 107 ? 3.414 0.706 9.109 1.00 82.44 107 VAL A CA 1
ATOM 829 C C . VAL A 1 107 ? 3.318 -0.524 8.237 1.00 82.44 107 VAL A C 1
ATOM 831 O O . VAL A 1 107 ? 3.836 -1.587 8.585 1.00 82.44 107 VAL A O 1
ATOM 834 N N . PHE A 1 108 ? 2.656 -0.357 7.105 1.00 82.19 108 PHE A N 1
ATOM 835 C CA . PHE A 1 108 ? 2.397 -1.422 6.167 1.00 82.19 108 PHE A CA 1
ATOM 836 C C . PHE A 1 108 ? 2.812 -1.011 4.750 1.00 82.19 108 PHE A C 1
ATOM 838 O O . PHE A 1 108 ? 2.673 0.153 4.377 1.00 82.19 108 PHE A O 1
ATOM 845 N N . LYS A 1 109 ? 3.350 -1.966 3.983 1.00 87.00 109 LYS A N 1
ATOM 846 C CA . LYS A 1 109 ? 3.859 -1.778 2.618 1.00 87.00 109 LYS A CA 1
ATOM 847 C C . LYS A 1 109 ? 2.983 -2.557 1.641 1.00 87.00 109 LYS A C 1
ATOM 849 O O . LYS A 1 109 ? 2.886 -3.770 1.780 1.00 87.00 109 LYS A O 1
ATOM 854 N N . VAL A 1 110 ? 2.416 -1.883 0.647 1.00 87.94 110 VAL A N 1
ATOM 855 C CA . VAL A 1 110 ? 1.781 -2.517 -0.516 1.00 87.94 110 VAL A CA 1
ATOM 856 C C . VAL A 1 110 ? 2.803 -2.493 -1.655 1.00 87.94 110 VAL A C 1
ATOM 858 O O . VAL A 1 110 ? 3.110 -1.408 -2.164 1.00 87.94 110 VAL A O 1
ATOM 861 N N . PRO A 1 111 ? 3.409 -3.629 -2.026 1.00 89.06 111 PRO A N 1
ATOM 862 C CA . PRO A 1 111 ? 4.328 -3.665 -3.146 1.00 89.06 111 PRO A CA 1
ATOM 863 C C . PRO A 1 111 ? 3.599 -3.653 -4.500 1.00 89.06 111 PRO A C 1
ATOM 865 O O . PRO A 1 111 ? 2.419 -3.979 -4.615 1.00 89.06 111 PRO A O 1
ATOM 868 N N . GLU A 1 112 ? 4.329 -3.290 -5.547 1.00 89.75 112 GLU A N 1
ATOM 869 C CA . GLU A 1 112 ? 3.885 -3.348 -6.932 1.00 89.75 112 GLU A CA 1
ATOM 870 C C . GLU A 1 112 ? 3.552 -4.793 -7.324 1.00 89.75 112 GLU A C 1
ATOM 872 O O . GLU A 1 112 ? 4.357 -5.712 -7.115 1.00 89.75 112 GLU A O 1
ATOM 877 N N . GLY A 1 113 ? 2.367 -4.980 -7.906 1.00 84.19 113 GLY A N 1
ATOM 878 C CA . GLY A 1 113 ? 1.732 -6.282 -8.129 1.00 84.19 113 GLY A CA 1
ATOM 879 C C . GLY A 1 113 ? 0.601 -6.603 -7.144 1.00 84.19 113 GLY A C 1
ATOM 880 O O . GLY A 1 113 ? -0.270 -7.405 -7.483 1.00 84.19 113 GLY A O 1
ATOM 881 N N . ASP A 1 114 ? 0.561 -5.933 -5.989 1.00 87.31 114 ASP A N 1
ATOM 882 C CA . ASP A 1 114 ? -0.578 -5.966 -5.071 1.00 87.31 114 ASP A CA 1
ATOM 883 C C . ASP A 1 114 ? -1.416 -4.695 -5.195 1.00 87.31 114 ASP A C 1
ATOM 885 O O . ASP A 1 114 ? -1.011 -3.687 -5.788 1.00 87.31 114 ASP A O 1
ATOM 889 N N . HIS A 1 115 ? -2.614 -4.728 -4.624 1.00 85.94 115 HIS A N 1
ATOM 890 C CA . HIS A 1 115 ? -3.532 -3.602 -4.653 1.00 85.94 115 HIS A CA 1
ATOM 891 C C . HIS A 1 115 ? -4.288 -3.451 -3.338 1.00 85.94 115 HIS A C 1
ATOM 893 O O . HIS A 1 115 ? -4.812 -4.413 -2.777 1.00 85.94 115 HIS A O 1
ATOM 899 N N . LEU A 1 116 ? -4.376 -2.208 -2.869 1.00 85.12 116 LEU A N 1
ATOM 900 C CA . LEU A 1 116 ? -5.270 -1.815 -1.793 1.00 85.12 116 LEU A CA 1
ATOM 901 C C . LEU A 1 116 ? -6.720 -1.875 -2.300 1.00 85.12 116 LEU A C 1
ATOM 903 O O . LEU A 1 116 ? -7.143 -1.051 -3.106 1.00 85.12 116 LEU A O 1
ATOM 907 N N . THR A 1 117 ? -7.481 -2.866 -1.846 1.00 80.88 117 THR A N 1
ATOM 908 C CA . THR A 1 117 ? -8.883 -3.087 -2.241 1.00 80.88 117 THR A CA 1
ATOM 909 C C . THR A 1 117 ? -9.848 -2.278 -1.386 1.00 80.88 117 THR A C 1
ATOM 911 O O . THR A 1 117 ? -10.988 -2.036 -1.775 1.00 80.88 117 THR A O 1
ATOM 914 N N . THR A 1 118 ? -9.435 -1.919 -0.170 1.00 83.38 118 THR A N 1
ATOM 915 C CA . THR A 1 118 ? -10.286 -1.236 0.805 1.00 83.38 118 THR A CA 1
ATOM 916 C C . THR A 1 118 ? -9.436 -0.363 1.714 1.00 83.38 118 THR A C 1
ATOM 918 O O . THR A 1 118 ? -8.431 -0.820 2.255 1.00 83.38 118 THR A O 1
ATOM 921 N N . PHE A 1 119 ? -9.866 0.879 1.909 1.00 88.19 119 PHE A N 1
ATOM 922 C CA . PHE A 1 119 ? -9.311 1.806 2.888 1.00 88.19 119 PHE A CA 1
ATOM 923 C C . PHE A 1 119 ? -10.455 2.681 3.394 1.00 88.19 119 PHE A C 1
ATOM 925 O O . PHE A 1 119 ? -10.923 3.561 2.682 1.00 88.19 119 PHE A O 1
ATOM 932 N N . GLN A 1 120 ? -11.016 2.338 4.554 1.00 84.88 120 GLN A N 1
ATOM 933 C CA . GLN A 1 120 ? -12.276 2.926 5.015 1.00 84.88 120 GLN A CA 1
ATOM 934 C C . GLN A 1 120 ? -12.262 3.169 6.520 1.00 84.88 120 GLN A C 1
ATOM 936 O O . GLN A 1 120 ? -11.885 2.30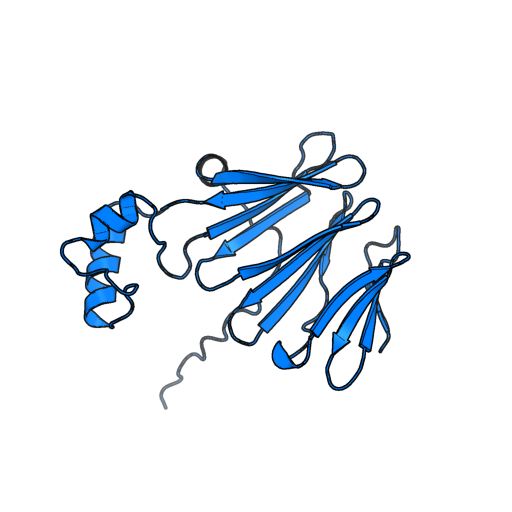2 7.306 1.00 84.88 120 GLN A O 1
ATOM 941 N N . HIS A 1 121 ? -12.715 4.350 6.925 1.00 82.50 121 HIS A N 1
ATOM 942 C CA . HIS A 1 121 ? -12.870 4.716 8.326 1.00 82.50 121 HIS A CA 1
ATOM 943 C C . HIS A 1 121 ? -14.175 4.153 8.905 1.00 82.50 121 HIS A C 1
ATOM 945 O O . HIS A 1 121 ? -15.226 4.220 8.266 1.00 82.50 121 HIS A O 1
ATOM 951 N N . PHE A 1 122 ? -14.122 3.660 10.145 1.00 76.25 122 PHE A N 1
ATOM 952 C CA . PHE A 1 122 ? -15.300 3.267 10.910 1.00 76.25 122 PHE A CA 1
ATOM 953 C C . PHE A 1 122 ? -15.099 3.490 12.416 1.00 76.25 122 PHE A C 1
ATOM 955 O O . PHE A 1 122 ? -14.290 2.812 13.052 1.00 76.25 122 PHE A O 1
ATOM 962 N N . ALA A 1 123 ? -15.906 4.380 13.001 1.00 77.62 123 ALA A N 1
ATOM 963 C CA . ALA A 1 123 ? -15.864 4.737 14.422 1.00 77.62 123 ALA A CA 1
ATOM 964 C C . ALA A 1 123 ? -14.458 5.162 14.898 1.00 77.62 123 ALA A C 1
ATOM 966 O O . ALA A 1 123 ? -14.003 6.240 14.551 1.00 77.62 123 ALA A O 1
ATOM 967 N N . ASP A 1 124 ? -13.766 4.333 15.684 1.00 76.44 124 ASP A N 1
ATOM 968 C CA . ASP A 1 124 ? -12.406 4.616 16.174 1.00 76.44 124 ASP A CA 1
ATOM 969 C C . ASP A 1 124 ? -11.323 3.794 15.440 1.00 76.44 124 ASP A C 1
ATOM 971 O O . ASP A 1 124 ? -10.187 3.668 15.916 1.00 76.44 124 ASP A O 1
ATOM 975 N N . ALA A 1 125 ? -11.671 3.198 14.296 1.00 80.94 125 ALA A N 1
ATOM 976 C CA . ALA A 1 125 ? -10.857 2.237 13.561 1.00 80.94 125 ALA A CA 1
ATOM 977 C C . ALA A 1 125 ? -10.802 2.537 12.051 1.00 80.94 125 ALA A C 1
ATOM 979 O O . ALA A 1 125 ? -11.616 3.283 11.506 1.00 80.94 125 ALA A O 1
ATOM 980 N N . VAL A 1 126 ? -9.848 1.905 11.364 1.00 85.19 126 VAL A N 1
ATOM 981 C CA . VAL A 1 126 ? -9.735 1.930 9.898 1.00 85.19 126 VAL A CA 1
ATOM 982 C C . VAL A 1 126 ? -9.621 0.503 9.371 1.00 85.19 126 VAL A C 1
ATOM 984 O O . VAL A 1 126 ? -8.757 -0.258 9.809 1.00 85.19 126 VAL A O 1
ATOM 987 N N . LEU A 1 127 ? -10.492 0.146 8.429 1.00 83.56 127 LEU A N 1
ATOM 988 C CA . LEU A 1 127 ? -10.455 -1.108 7.686 1.00 83.56 127 LEU A CA 1
ATOM 989 C C . LEU A 1 127 ? -9.520 -0.972 6.482 1.00 83.56 127 LEU A C 1
ATOM 991 O O . LEU A 1 127 ? -9.645 -0.046 5.681 1.00 83.56 127 LEU A O 1
ATOM 995 N N . ILE A 1 128 ? -8.618 -1.935 6.349 1.00 85.56 128 ILE A N 1
ATOM 996 C CA . ILE A 1 128 ? -7.624 -2.040 5.287 1.00 85.56 128 ILE A CA 1
ATOM 997 C C . ILE A 1 128 ? -7.815 -3.405 4.623 1.00 85.56 128 ILE A C 1
ATOM 999 O O . ILE A 1 128 ? -7.802 -4.428 5.304 1.00 85.56 128 ILE A O 1
ATOM 1003 N N . GLY A 1 129 ? -7.998 -3.428 3.308 1.00 83.06 129 GLY A N 1
ATOM 1004 C CA . GLY A 1 129 ? -8.115 -4.644 2.504 1.00 83.06 129 GLY A CA 1
ATOM 1005 C C . GLY A 1 129 ? -7.079 -4.642 1.393 1.00 83.06 129 GLY A C 1
ATOM 1006 O O . GLY A 1 129 ? -6.860 -3.603 0.768 1.00 83.06 129 GLY A O 1
ATOM 1007 N N . ILE A 1 130 ? -6.420 -5.776 1.173 1.00 80.19 130 ILE A N 1
ATOM 1008 C CA . ILE A 1 130 ? -5.356 -5.917 0.175 1.00 80.19 130 ILE A CA 1
ATOM 1009 C C . ILE A 1 130 ? -5.542 -7.217 -0.585 1.00 80.19 130 ILE A C 1
ATOM 1011 O O . ILE A 1 130 ? -5.735 -8.273 0.022 1.00 80.19 130 ILE A O 1
ATOM 1015 N N . GLY A 1 131 ? -5.438 -7.121 -1.905 1.00 78.50 131 GLY A N 1
ATOM 1016 C CA . GLY A 1 131 ? -5.430 -8.249 -2.820 1.00 78.50 131 GLY A CA 1
ATOM 1017 C C . GLY A 1 131 ? -4.081 -8.400 -3.518 1.00 78.50 131 GLY A C 1
ATOM 1018 O O . GLY A 1 131 ? -3.436 -7.415 -3.881 1.00 78.50 131 GLY A O 1
ATOM 1019 N N . GLY A 1 132 ? -3.679 -9.647 -3.748 1.00 74.38 132 GLY A N 1
ATOM 1020 C CA . GLY A 1 132 ? -2.503 -10.016 -4.533 1.00 74.38 132 GLY A CA 1
ATOM 1021 C C . GLY A 1 132 ? -2.700 -11.394 -5.165 1.00 74.38 132 GLY A C 1
ATOM 1022 O O . GLY A 1 132 ? -2.852 -12.399 -4.468 1.00 74.38 132 GLY A O 1
ATOM 1023 N N . GLY A 1 133 ? -2.733 -11.464 -6.499 1.00 74.00 133 GLY A N 1
ATOM 1024 C CA . GLY A 1 133 ? -3.046 -12.706 -7.216 1.00 74.00 133 GLY A CA 1
ATOM 1025 C C . GLY A 1 133 ? -4.410 -13.287 -6.812 1.00 74.00 133 GLY A C 1
ATOM 1026 O O . GLY A 1 133 ? -5.440 -12.665 -7.049 1.00 74.00 133 GLY A O 1
ATOM 1027 N N . LYS A 1 134 ? -4.407 -14.481 -6.202 1.00 69.69 134 LYS A N 1
ATOM 1028 C CA . LYS A 1 134 ? -5.605 -15.188 -5.698 1.00 69.69 134 LYS A CA 1
ATOM 1029 C C . LYS A 1 134 ? -5.839 -15.020 -4.188 1.00 69.69 134 LYS A C 1
ATOM 1031 O O . LYS A 1 134 ? -6.671 -15.708 -3.609 1.00 69.69 134 LYS A O 1
ATOM 1036 N N . SER A 1 135 ? -5.083 -14.145 -3.529 1.00 70.38 135 SER A N 1
ATOM 1037 C CA . SER A 1 135 ? -5.096 -14.020 -2.071 1.00 70.38 135 SER A CA 1
ATOM 1038 C C . SER A 1 135 ? -5.551 -12.639 -1.638 1.00 70.38 135 SER A C 1
ATOM 1040 O O . SER A 1 135 ? -5.065 -11.634 -2.156 1.00 70.38 135 SER A O 1
ATOM 1042 N N . PHE A 1 136 ? -6.484 -12.601 -0.686 1.00 73.69 136 PHE A N 1
ATOM 1043 C CA . PHE A 1 136 ? -7.054 -11.373 -0.139 1.00 73.69 136 PHE A CA 1
ATOM 1044 C C . PHE A 1 136 ? -6.976 -11.403 1.385 1.00 73.69 136 PHE A C 1
ATOM 1046 O O . PHE A 1 136 ? -7.302 -12.407 2.027 1.00 73.69 136 PHE A O 1
ATOM 1053 N N . HIS A 1 137 ? -6.526 -10.292 1.961 1.00 75.69 137 HIS A N 1
ATOM 1054 C CA . HIS A 1 137 ? -6.328 -10.132 3.395 1.00 75.69 137 HIS A CA 1
ATOM 1055 C C . HIS A 1 137 ? -6.958 -8.830 3.873 1.00 75.69 137 HIS A C 1
ATOM 1057 O O . HIS A 1 137 ? -6.871 -7.801 3.203 1.00 75.69 137 HIS A O 1
ATOM 1063 N N . TYR A 1 138 ? -7.547 -8.874 5.067 1.00 77.69 138 TYR A N 1
ATOM 1064 C CA . TYR A 1 138 ? -8.131 -7.704 5.712 1.00 77.69 138 TYR A CA 1
ATOM 1065 C C . TYR A 1 138 ? -7.492 -7.474 7.075 1.00 77.69 138 TYR A C 1
ATOM 1067 O O . TYR A 1 138 ? -7.191 -8.415 7.812 1.00 77.69 138 TYR A O 1
ATOM 1075 N N . ALA A 1 139 ? -7.305 -6.208 7.416 1.00 79.12 139 ALA A N 1
ATOM 1076 C CA . ALA A 1 139 ? -6.811 -5.763 8.703 1.00 79.12 139 ALA A CA 1
ATOM 1077 C C . ALA A 1 139 ? -7.625 -4.572 9.199 1.00 79.12 139 ALA A C 1
ATOM 1079 O O . ALA A 1 139 ? -8.137 -3.768 8.426 1.00 79.12 139 ALA A O 1
ATOM 1080 N N . VAL A 1 140 ? -7.699 -4.445 10.514 1.00 79.50 140 VAL A N 1
ATOM 1081 C CA . VAL A 1 140 ? -8.338 -3.337 11.205 1.00 79.50 140 VAL A CA 1
ATOM 1082 C C . VAL A 1 140 ? -7.266 -2.659 12.026 1.00 79.50 140 VAL A C 1
ATOM 1084 O O . VAL A 1 140 ? -6.716 -3.252 12.956 1.00 79.50 140 VAL A O 1
ATOM 1087 N N . ALA A 1 141 ? -6.953 -1.422 11.671 1.00 82.50 141 ALA A N 1
ATOM 1088 C CA . ALA A 1 141 ? -6.103 -0.573 12.479 1.00 82.50 141 ALA A CA 1
ATOM 1089 C C . ALA A 1 141 ? -6.948 0.090 13.570 1.00 82.50 141 ALA A C 1
ATOM 1091 O O . ALA A 1 141 ? -8.057 0.560 13.313 1.00 82.50 141 ALA A O 1
ATOM 1092 N N . THR A 1 142 ? -6.401 0.165 14.781 1.00 79.94 142 THR A N 1
ATOM 1093 C CA . THR A 1 142 ? -6.927 0.946 15.909 1.00 79.94 142 THR A CA 1
ATOM 1094 C C . THR A 1 142 ? -5.775 1.707 16.567 1.00 79.94 142 THR A C 1
ATOM 1096 O O . THR A 1 142 ? -4.608 1.459 16.274 1.00 79.94 142 THR A O 1
ATOM 1099 N N . THR A 1 143 ? -6.058 2.599 17.518 1.00 74.69 143 THR A N 1
ATOM 1100 C CA . THR A 1 143 ? -4.989 3.229 18.321 1.00 74.69 143 THR A CA 1
ATOM 1101 C C . THR A 1 143 ? -4.246 2.249 19.236 1.00 74.69 143 THR A C 1
ATOM 1103 O O . THR A 1 143 ? -3.141 2.556 1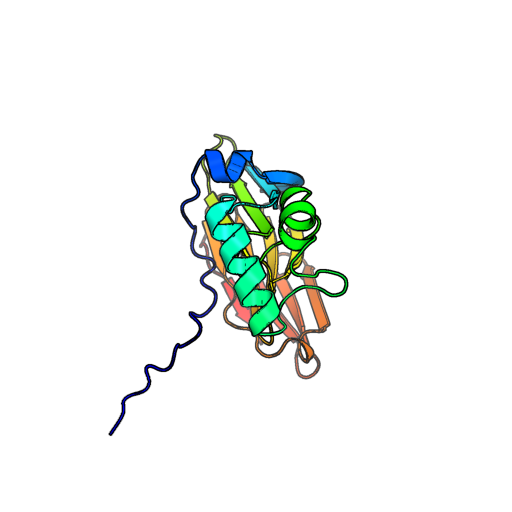9.693 1.00 74.69 143 THR A O 1
ATOM 1106 N N . ARG A 1 144 ? -4.828 1.076 19.515 1.00 73.00 144 ARG A N 1
ATOM 1107 C CA . ARG A 1 144 ? -4.257 0.057 20.407 1.00 73.00 144 ARG A CA 1
ATOM 1108 C C . ARG A 1 144 ? -3.362 -0.931 19.668 1.00 73.00 144 ARG A C 1
ATOM 1110 O O . ARG A 1 144 ? -2.382 -1.391 20.240 1.00 73.00 144 ARG A O 1
ATOM 1117 N N . GLY A 1 145 ? -3.625 -1.160 18.386 1.00 74.38 145 GLY A N 1
ATOM 1118 C CA . GLY A 1 145 ? -2.871 -2.096 17.566 1.00 74.38 145 GLY A CA 1
ATOM 1119 C C . GLY A 1 145 ? -3.592 -2.429 16.266 1.00 74.38 145 GLY A C 1
ATOM 1120 O O . GLY A 1 145 ? -4.489 -1.703 15.830 1.00 74.38 145 GLY A O 1
ATOM 1121 N N . VAL A 1 146 ? -3.195 -3.542 15.653 1.00 76.12 146 VAL A N 1
ATOM 1122 C CA . VAL A 1 146 ? -3.766 -4.036 14.397 1.00 76.12 146 VAL A CA 1
ATOM 1123 C C . VAL A 1 146 ? -4.338 -5.423 14.602 1.00 76.12 146 VAL A C 1
ATOM 1125 O O . VAL A 1 146 ? -3.664 -6.300 15.139 1.00 76.12 146 VAL A O 1
ATOM 1128 N N . LEU A 1 147 ? -5.554 -5.625 14.108 1.00 71.50 147 LEU A N 1
ATOM 1129 C CA . LEU A 1 147 ? -6.226 -6.912 14.106 1.00 71.50 147 LEU A CA 1
ATOM 1130 C C . LEU A 1 147 ? -6.347 -7.428 12.681 1.00 71.50 147 LEU A C 1
ATOM 1132 O O . LEU A 1 147 ? -6.910 -6.751 11.827 1.00 71.50 147 LEU A O 1
ATOM 1136 N N . LYS A 1 148 ? -5.824 -8.621 12.413 1.00 71.94 148 LYS A N 1
ATOM 1137 C CA . LYS A 1 148 ? -5.845 -9.224 11.076 1.00 71.94 148 LYS A CA 1
ATOM 1138 C C . LYS A 1 148 ? -6.951 -10.261 10.993 1.00 71.94 148 LYS A C 1
ATOM 1140 O O . LYS A 1 148 ? -7.042 -11.130 11.859 1.00 71.94 148 LYS A O 1
ATOM 1145 N N . ALA A 1 149 ? -7.749 -10.202 9.937 1.00 65.69 149 ALA A N 1
ATOM 1146 C CA . ALA A 1 149 ? -8.607 -11.315 9.576 1.00 65.69 149 ALA A CA 1
ATOM 1147 C C . ALA A 1 149 ? -7.736 -12.508 9.127 1.00 65.69 149 ALA A C 1
ATOM 1149 O O . ALA A 1 149 ? -6.674 -12.300 8.528 1.00 65.69 149 ALA A O 1
ATOM 1150 N N . PRO A 1 150 ? -8.155 -13.757 9.391 1.00 63.19 150 PRO A N 1
ATOM 1151 C CA . PRO A 1 150 ? -7.532 -14.922 8.786 1.00 63.19 150 PRO A CA 1
ATOM 1152 C C . PRO A 1 150 ? -7.732 -14.884 7.273 1.00 63.19 150 PRO A C 1
ATOM 1154 O O . PRO A 1 150 ? -8.546 -14.122 6.753 1.00 63.19 150 PRO A O 1
ATOM 1157 N N . TYR A 1 151 ? -7.000 -15.739 6.569 1.00 67.56 151 TYR A N 1
ATOM 1158 C CA . TYR A 1 151 ? -7.182 -15.918 5.136 1.00 67.56 151 TYR A CA 1
ATOM 1159 C C . TYR A 1 151 ? -8.650 -16.241 4.805 1.00 67.56 151 TYR A C 1
ATOM 1161 O O . TYR A 1 151 ? -9.223 -17.176 5.372 1.00 67.56 151 TYR A O 1
ATOM 1169 N N . LEU A 1 152 ? -9.248 -15.449 3.909 1.00 63.16 152 LEU A N 1
ATOM 1170 C CA . LEU A 1 152 ? -10.676 -15.527 3.584 1.00 63.16 152 LEU A CA 1
ATOM 1171 C C . LEU A 1 152 ? -10.990 -16.289 2.285 1.00 63.16 152 LEU A C 1
ATOM 1173 O O . LEU A 1 152 ? -12.158 -16.364 1.920 1.00 63.16 152 LEU A O 1
ATOM 1177 N N . GLY A 1 153 ? -10.003 -16.917 1.637 1.00 62.81 153 GLY A N 1
ATOM 1178 C CA . GLY A 1 153 ? -10.222 -17.712 0.421 1.00 62.81 153 GLY A CA 1
ATOM 1179 C C . GLY A 1 153 ? -9.998 -16.942 -0.882 1.00 62.81 153 GLY A C 1
ATOM 1180 O O . GLY A 1 153 ? -9.269 -15.946 -0.905 1.00 62.81 153 GLY A O 1
ATOM 1181 N N . ASP A 1 154 ? -10.596 -17.448 -1.966 1.00 64.44 154 ASP A N 1
ATOM 1182 C CA . ASP A 1 154 ? -10.459 -16.913 -3.326 1.00 64.44 154 ASP A CA 1
ATOM 1183 C C . ASP A 1 154 ? -11.261 -15.602 -3.511 1.00 64.44 154 ASP A C 1
ATOM 1185 O O . ASP A 1 154 ? -12.427 -15.524 -3.112 1.00 64.44 154 ASP A O 1
ATOM 1189 N N . PRO A 1 155 ? -10.700 -14.573 -4.176 1.00 56.88 155 PRO A N 1
ATOM 1190 C CA . PRO A 1 155 ? -11.357 -13.281 -4.398 1.00 56.88 155 PRO A CA 1
ATOM 1191 C C . PRO A 1 155 ? -12.696 -13.339 -5.105 1.00 56.88 155 PRO A C 1
ATOM 1193 O O . PRO A 1 155 ? -13.578 -12.549 -4.793 1.00 56.88 155 PRO A O 1
ATOM 1196 N N . GLU A 1 156 ? -12.863 -14.245 -6.069 1.00 58.06 156 GLU A N 1
ATOM 1197 C CA . GLU A 1 156 ? -14.128 -14.353 -6.802 1.00 58.06 156 GLU A CA 1
ATOM 1198 C C . GLU A 1 156 ? -15.289 -14.782 -5.905 1.00 58.06 156 GLU A C 1
ATOM 1200 O O . GLU A 1 156 ? -16.465 -14.568 -6.239 1.00 58.06 156 GLU A O 1
ATOM 1205 N N . GLU A 1 157 ? -14.963 -15.386 -4.763 1.00 61.22 157 GLU A N 1
ATOM 1206 C CA . GLU A 1 157 ? -15.944 -15.702 -3.754 1.00 61.22 157 GLU A CA 1
ATOM 1207 C C . GLU A 1 157 ? -16.347 -14.463 -2.973 1.00 61.22 157 GLU A C 1
ATOM 1209 O O . GLU A 1 157 ? -17.499 -14.444 -2.585 1.00 61.22 157 GLU A O 1
ATOM 1214 N N . ILE A 1 158 ? -15.513 -13.430 -2.806 1.00 65.38 158 ILE A N 1
ATOM 1215 C CA . ILE A 1 158 ? -15.791 -12.236 -1.989 1.00 65.38 158 ILE A CA 1
ATOM 1216 C C . ILE A 1 158 ? -16.327 -11.098 -2.869 1.00 65.38 158 ILE A C 1
ATOM 1218 O O . ILE A 1 158 ? -15.624 -10.549 -3.710 1.00 65.38 158 ILE A O 1
ATOM 1222 N N . ARG A 1 159 ? -17.591 -10.714 -2.669 1.00 62.81 159 ARG A N 1
ATOM 1223 C CA . ARG A 1 159 ? -18.264 -9.683 -3.480 1.00 62.81 159 ARG A CA 1
ATOM 1224 C C . ARG A 1 159 ? -18.309 -8.309 -2.841 1.00 62.81 159 ARG A C 1
ATOM 1226 O O . ARG A 1 159 ? -18.274 -7.317 -3.559 1.00 62.81 159 ARG A O 1
ATOM 1233 N N . ASP A 1 160 ? -18.460 -8.258 -1.525 1.00 66.69 160 ASP A N 1
ATOM 1234 C CA . ASP A 1 160 ? -18.646 -6.998 -0.814 1.00 66.69 160 ASP A CA 1
ATOM 1235 C C . ASP A 1 160 ? -18.133 -7.103 0.621 1.00 66.69 160 ASP A C 1
ATOM 1237 O O . ASP A 1 160 ? -18.276 -8.149 1.270 1.00 66.69 160 ASP A O 1
ATOM 1241 N N . VAL A 1 161 ? -17.558 -6.002 1.100 1.00 66.69 161 VAL A N 1
ATOM 1242 C CA . VAL A 1 161 ? -17.092 -5.826 2.471 1.00 66.69 161 VAL A CA 1
ATOM 1243 C C . VAL A 1 161 ? -17.656 -4.522 3.007 1.00 66.69 161 VAL A C 1
ATOM 1245 O O . VAL A 1 161 ? -17.312 -3.439 2.545 1.00 66.69 161 VAL A O 1
ATOM 1248 N N . SER A 1 162 ? -18.494 -4.638 4.030 1.00 64.31 162 SER A N 1
ATOM 1249 C CA . SER A 1 162 ? -19.084 -3.496 4.725 1.00 64.31 162 SER A CA 1
ATOM 1250 C C . SER A 1 162 ? -18.827 -3.585 6.220 1.00 64.31 162 SER A C 1
ATOM 1252 O O . SER A 1 162 ? -18.664 -4.673 6.774 1.00 64.31 162 SER A O 1
ATOM 1254 N N . VAL A 1 163 ? -18.815 -2.433 6.889 1.00 63.72 163 VAL A N 1
ATOM 1255 C CA . VAL A 1 163 ? -18.733 -2.365 8.349 1.00 63.72 163 VAL A CA 1
ATOM 1256 C C . VAL A 1 163 ? -20.040 -1.805 8.896 1.00 63.72 163 VAL A C 1
ATOM 1258 O O . VAL A 1 163 ? -20.424 -0.684 8.576 1.00 63.72 163 VAL A O 1
ATOM 1261 N N . ILE A 1 164 ? -20.746 -2.593 9.708 1.00 64.69 164 ILE A N 1
ATOM 1262 C CA . ILE A 1 164 ? -22.048 -2.229 10.278 1.00 64.69 164 ILE A CA 1
ATOM 1263 C C . ILE A 1 164 ? -22.057 -2.597 11.760 1.00 64.69 164 ILE A C 1
ATOM 1265 O O . ILE A 1 164 ? -21.884 -3.761 12.118 1.00 64.69 164 ILE A O 1
ATOM 1269 N N . GLY A 1 165 ? -22.271 -1.607 12.633 1.00 62.59 165 GLY A N 1
ATOM 1270 C CA . GLY A 1 165 ? -22.485 -1.836 14.069 1.00 62.59 165 GLY A CA 1
ATOM 1271 C C . GLY A 1 165 ? -21.347 -2.583 14.776 1.00 62.59 165 GLY A C 1
ATOM 1272 O O . GLY A 1 165 ? -21.615 -3.408 15.643 1.00 62.59 165 GLY A O 1
ATOM 1273 N N . GLY A 1 166 ? -20.091 -2.345 14.379 1.00 62.34 166 GLY A N 1
ATOM 1274 C CA . GLY A 1 166 ? -18.929 -3.045 14.939 1.00 62.34 166 GLY A CA 1
ATOM 1275 C C . GLY A 1 166 ? -18.682 -4.431 14.339 1.00 62.34 166 GLY A C 1
ATOM 1276 O O . GLY A 1 166 ? -17.891 -5.191 14.884 1.00 62.34 166 GLY A O 1
ATOM 1277 N N . ARG A 1 167 ? -19.332 -4.773 13.222 1.00 65.81 167 ARG A N 1
ATOM 1278 C CA . ARG A 1 167 ? -19.088 -6.013 12.475 1.00 65.81 167 ARG A CA 1
ATOM 1279 C C . ARG A 1 167 ? -18.599 -5.707 11.078 1.00 65.81 167 ARG A C 1
ATOM 1281 O O . ARG A 1 167 ? -19.226 -4.917 10.379 1.00 65.81 167 ARG A O 1
ATOM 1288 N N . ILE A 1 168 ? -17.550 -6.387 10.646 1.00 68.81 168 ILE A N 1
ATOM 1289 C CA . ILE A 1 168 ? -17.185 -6.467 9.236 1.00 68.81 168 ILE A CA 1
ATOM 1290 C C . ILE A 1 168 ? -17.987 -7.614 8.643 1.00 68.81 168 ILE A C 1
ATOM 1292 O O . ILE A 1 168 ? -17.839 -8.764 9.052 1.00 68.81 168 ILE A O 1
ATOM 1296 N N . ARG A 1 169 ? -18.851 -7.316 7.686 1.00 70.75 169 ARG A N 1
ATOM 1297 C CA . ARG A 1 169 ? -19.541 -8.328 6.900 1.00 70.75 169 ARG A CA 1
ATOM 1298 C C . ARG A 1 169 ? -18.769 -8.517 5.607 1.00 70.75 169 ARG A C 1
ATOM 1300 O O . ARG A 1 169 ? -18.730 -7.610 4.785 1.00 70.75 169 ARG A O 1
ATOM 1307 N N . VAL A 1 170 ? -18.199 -9.700 5.431 1.00 69.75 170 VAL A N 1
ATOM 1308 C CA . VAL A 1 170 ? -17.578 -10.137 4.181 1.00 69.75 170 VAL A CA 1
ATOM 1309 C C . VAL A 1 170 ? -18.575 -11.061 3.500 1.00 69.75 170 VAL A C 1
ATOM 1311 O O . VAL A 1 170 ? -18.865 -12.149 3.997 1.00 69.75 170 VAL A O 1
ATOM 1314 N N . THR A 1 171 ? -19.182 -10.619 2.404 1.00 65.69 171 THR A N 1
ATOM 1315 C CA . THR A 1 171 ? -20.160 -11.439 1.680 1.00 65.69 171 THR A CA 1
ATOM 1316 C C . THR A 1 171 ? -19.515 -12.160 0.518 1.00 65.69 171 THR A C 1
ATOM 1318 O O . THR A 1 171 ? -18.698 -11.580 -0.198 1.00 65.69 171 THR A O 1
ATOM 1321 N N . GLY A 1 172 ? -19.929 -13.411 0.311 1.00 64.50 172 GLY A N 1
ATOM 1322 C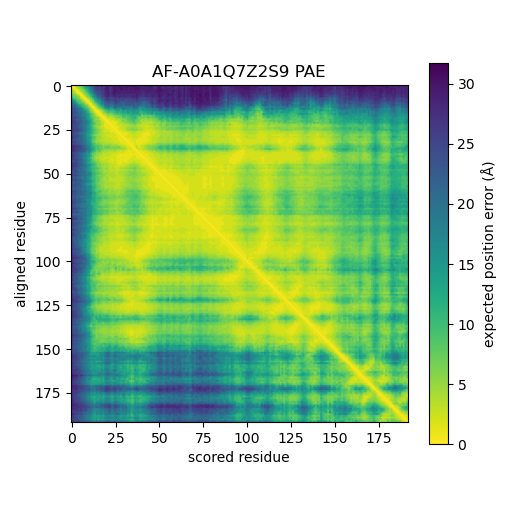 CA . GLY A 1 172 ? -19.506 -14.162 -0.849 1.00 64.50 172 GLY A CA 1
ATOM 1323 C C . GLY A 1 172 ? -20.563 -15.002 -1.548 1.00 64.50 172 GLY A C 1
ATOM 1324 O O . GLY A 1 172 ? -21.694 -15.097 -1.074 1.00 64.50 172 GLY A O 1
ATOM 1325 N N . ARG A 1 173 ? -20.204 -15.604 -2.696 1.00 52.53 173 ARG A N 1
ATOM 1326 C CA . ARG A 1 173 ? -21.131 -16.403 -3.533 1.00 52.53 173 ARG A CA 1
ATOM 1327 C C . ARG A 1 173 ? -21.747 -17.588 -2.784 1.00 52.53 173 ARG A C 1
ATOM 1329 O O . ARG A 1 173 ? -22.874 -17.960 -3.094 1.00 52.53 173 ARG A O 1
ATOM 1336 N N . ALA A 1 174 ? -21.027 -18.165 -1.820 1.00 55.44 174 ALA A N 1
ATOM 1337 C CA . ALA A 1 174 ? -21.487 -19.334 -1.076 1.00 55.44 174 ALA A CA 1
ATOM 1338 C C . ALA A 1 174 ? -22.086 -18.992 0.301 1.00 55.44 174 ALA A C 1
ATOM 1340 O O . ALA A 1 174 ? -23.119 -19.564 0.646 1.00 55.44 174 ALA A O 1
ATOM 1341 N N . ARG A 1 175 ? -21.473 -18.091 1.096 1.00 59.84 175 ARG A N 1
ATOM 1342 C CA . ARG A 1 175 ? -21.942 -17.664 2.439 1.00 59.84 175 ARG A CA 1
ATOM 1343 C C . ARG A 1 175 ? -21.411 -16.275 2.817 1.00 59.84 175 ARG A C 1
ATOM 1345 O O . ARG A 1 175 ? -20.361 -15.860 2.338 1.00 59.84 175 ARG A O 1
ATOM 1352 N N . ALA A 1 176 ? -22.126 -15.572 3.696 1.00 64.12 176 ALA A N 1
ATOM 1353 C CA . ALA A 1 176 ? -21.630 -14.352 4.332 1.00 64.12 176 ALA A CA 1
ATOM 1354 C C . ALA A 1 176 ? -20.877 -14.703 5.620 1.00 64.12 176 ALA A C 1
ATOM 1356 O O . ALA A 1 176 ? -21.383 -15.465 6.434 1.00 64.12 176 ALA A O 1
ATOM 1357 N N . MET A 1 177 ? -19.695 -14.127 5.805 1.00 68.06 177 MET A N 1
ATOM 1358 C CA . MET A 1 177 ? -18.937 -14.180 7.049 1.00 68.06 177 MET A CA 1
ATOM 1359 C C . MET A 1 177 ? -19.081 -12.847 7.783 1.00 68.06 177 MET A C 1
ATOM 1361 O O . MET A 1 177 ? -19.063 -11.778 7.169 1.00 68.06 177 MET A O 1
ATOM 1365 N N . TYR A 1 178 ? -19.195 -12.908 9.103 1.00 68.38 178 TYR A N 1
ATOM 1366 C CA . TYR A 1 178 ? -19.181 -11.742 9.974 1.00 68.38 178 TYR A CA 1
ATOM 1367 C C . TYR A 1 178 ? -17.941 -11.792 10.859 1.00 68.38 178 TYR A C 1
ATOM 1369 O O . TYR A 1 178 ? -17.644 -12.810 11.476 1.00 68.38 178 TYR A O 1
ATOM 1377 N N . ILE A 1 179 ? -17.219 -10.685 10.936 1.00 67.62 179 ILE A N 1
ATOM 1378 C CA . ILE A 1 179 ? -16.090 -10.499 11.837 1.00 67.62 179 ILE A CA 1
ATOM 1379 C C . ILE A 1 179 ? -16.512 -9.416 12.825 1.00 67.62 179 ILE A C 1
ATOM 1381 O O . ILE A 1 179 ? -16.555 -8.236 12.482 1.00 67.62 179 ILE A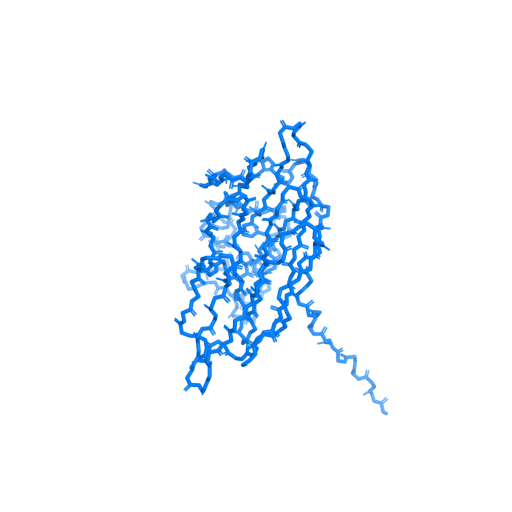 O 1
ATOM 1385 N N . ASP A 1 180 ? -16.880 -9.816 14.036 1.00 66.06 180 ASP A N 1
ATOM 1386 C CA . ASP A 1 180 ? -17.144 -8.884 15.122 1.00 66.06 180 ASP A CA 1
ATOM 1387 C C . ASP A 1 180 ? -15.815 -8.258 15.572 1.00 66.06 180 ASP A C 1
ATOM 1389 O O . ASP A 1 180 ? -14.856 -8.952 15.931 1.00 66.06 180 ASP A O 1
ATOM 1393 N N . LEU A 1 181 ? -15.774 -6.929 15.570 1.00 61.28 181 LEU A N 1
ATOM 1394 C CA . LEU A 1 181 ? -14.727 -6.142 16.201 1.00 61.28 181 LEU A CA 1
ATOM 1395 C C . LEU A 1 181 ? -15.030 -6.133 17.698 1.00 61.28 181 LEU A C 1
ATOM 1397 O O . LEU A 1 181 ? -15.999 -5.498 18.109 1.00 61.28 181 LEU A O 1
ATOM 1401 N N . VAL A 1 182 ? -14.248 -6.837 18.518 1.00 60.88 182 VAL A N 1
ATOM 1402 C CA . VAL A 1 182 ? -14.463 -6.830 19.971 1.00 60.88 182 VAL A CA 1
ATOM 1403 C C . VAL A 1 182 ? -13.735 -5.621 20.562 1.00 60.88 182 VAL A C 1
ATOM 1405 O O . VAL A 1 182 ? -12.499 -5.600 20.587 1.00 60.88 182 VAL A O 1
ATOM 1408 N N . PRO A 1 183 ? -14.451 -4.584 21.034 1.00 50.16 183 PRO A N 1
ATOM 1409 C CA . PRO A 1 183 ? -13.797 -3.407 21.575 1.00 50.16 183 PRO A CA 1
ATOM 1410 C C . PRO A 1 183 ? -13.102 -3.774 22.885 1.00 50.16 183 PRO A C 1
ATOM 1412 O O . PRO A 1 183 ? -13.717 -4.304 23.806 1.00 50.16 183 PRO A O 1
ATOM 1415 N N . GLY A 1 184 ? -11.815 -3.456 22.987 1.00 49.09 184 GLY A N 1
ATOM 1416 C CA . GLY A 1 184 ? -11.088 -3.500 24.252 1.00 49.09 184 GLY A CA 1
ATOM 1417 C C . GLY A 1 184 ? -10.264 -4.752 24.530 1.00 49.09 184 GLY A C 1
ATOM 1418 O O . GLY A 1 184 ? -9.438 -4.696 25.436 1.00 49.09 184 GLY A O 1
ATOM 1419 N N . THR A 1 185 ? -10.424 -5.823 23.752 1.00 53.78 185 THR A N 1
ATOM 1420 C CA . THR A 1 185 ? -9.638 -7.060 23.914 1.00 53.78 185 THR A CA 1
ATOM 1421 C C . THR A 1 185 ? -8.587 -7.269 22.828 1.00 53.78 185 THR A C 1
ATOM 1423 O O . THR A 1 185 ? -7.849 -8.245 22.903 1.00 53.78 185 THR A O 1
ATOM 1426 N N . ASP A 1 186 ? -8.516 -6.380 21.829 1.00 51.19 186 ASP A N 1
ATOM 1427 C CA . ASP A 1 186 ? -7.670 -6.543 20.641 1.00 51.19 186 ASP A CA 1
ATOM 1428 C C . ASP A 1 186 ? -7.866 -7.930 19.988 1.00 51.19 186 ASP A C 1
ATOM 1430 O O . ASP A 1 186 ? -6.921 -8.598 19.570 1.00 51.19 186 ASP A O 1
ATOM 1434 N N . GLN A 1 187 ? -9.121 -8.386 19.914 1.00 54.00 187 GLN A N 1
ATOM 1435 C CA . GLN A 1 187 ? -9.498 -9.656 19.297 1.00 54.00 187 GLN A CA 1
ATOM 1436 C C . GLN A 1 187 ? -10.603 -9.453 18.259 1.00 54.00 187 GLN A C 1
ATOM 1438 O O . GLN A 1 187 ? -11.500 -8.624 18.419 1.00 54.00 187 GLN A O 1
ATOM 1443 N N . LEU A 1 188 ? -10.540 -10.246 17.191 1.00 58.19 188 LEU A N 1
ATOM 1444 C CA . LEU A 1 188 ? -11.620 -10.395 16.220 1.00 58.19 188 LEU A CA 1
ATOM 1445 C C . LEU A 1 188 ? -12.338 -11.703 16.510 1.00 58.19 188 LEU A C 1
ATOM 1447 O O . LEU A 1 188 ? -11.695 -12.746 16.633 1.00 58.19 188 LEU A O 1
ATOM 1451 N N . LEU A 1 189 ? -13.663 -11.661 16.580 1.00 59.97 189 LEU A N 1
ATOM 1452 C CA . LEU A 1 189 ? -14.471 -12.869 16.658 1.00 59.97 189 LEU A CA 1
ATOM 1453 C C . LEU A 1 189 ? -15.101 -13.120 15.291 1.00 59.97 189 LEU A C 1
ATOM 1455 O O . LEU A 1 189 ? -15.808 -12.274 14.756 1.00 59.97 189 LEU A O 1
ATOM 1459 N N . ILE A 1 190 ? -14.851 -14.295 14.725 1.00 56.91 190 ILE A N 1
ATOM 1460 C CA . ILE A 1 190 ? -15.339 -14.652 13.394 1.00 56.91 190 ILE A CA 1
ATOM 1461 C C . ILE A 1 190 ? -16.538 -15.571 13.541 1.00 56.91 190 ILE A C 1
ATOM 1463 O O . ILE A 1 190 ? -16.452 -16.623 14.175 1.00 56.91 190 ILE A O 1
ATOM 1467 N N . ARG A 1 191 ? -17.648 -15.181 12.925 1.00 57.88 191 ARG A N 1
ATOM 1468 C CA . ARG A 1 191 ? -18.890 -15.944 12.850 1.00 57.88 191 ARG A CA 1
ATOM 1469 C C . ARG A 1 191 ? -19.177 -16.266 11.386 1.00 57.88 191 ARG A C 1
ATOM 1471 O O . ARG A 1 191 ? -19.159 -15.376 10.535 1.00 57.88 191 ARG A O 1
ATOM 1478 N N . LYS A 1 192 ? -19.392 -17.547 11.099 1.00 58.94 192 LYS A N 1
ATOM 1479 C CA . LYS A 1 192 ? -19.841 -18.039 9.790 1.00 58.94 192 LYS A CA 1
ATOM 1480 C C . LYS A 1 192 ? -21.351 -18.210 9.774 1.00 58.94 192 LYS A C 1
ATOM 1482 O O . LYS A 1 192 ? -21.910 -18.459 10.864 1.00 58.94 192 LYS A O 1
#

pLDDT: mean 77.03, std 17.41, range [28.7, 96.75]

Foldseek 3Di:
DDPDPPPPVPDDDQPFDDDDPVQVVQWDFPDWDAQQQWIKTKTFHAQDDDLVVQLVVLVVCQVVVNDPPPDHSVCRSVCRVVRVDYPFFAFGIWIWIAHNVRDTQGIGTDTPQKDFPAWDDDDNWTKTWIDHDQWIWIWIDHNVHIATDPTPGGVQQFDDWDADPQWTWTHGPPGIKIWHNDPPPSDTDIDD